Protein AF-A0A0A8WWZ0-F1 (afdb_monomer_lite)

pLDDT: mean 82.85, std 9.46, range [53.06, 95.94]

Structure (mmCIF, N/CA/C/O backbone):
data_AF-A0A0A8WWZ0-F1
#
_entry.id   AF-A0A0A8WWZ0-F1
#
loop_
_atom_site.group_PDB
_atom_site.id
_atom_site.type_symbol
_atom_site.label_atom_id
_atom_site.label_alt_id
_atom_site.label_comp_id
_atom_site.label_asym_id
_atom_site.label_entity_id
_atom_site.label_seq_id
_atom_site.pdbx_PDB_ins_code
_atom_site.Cartn_x
_atom_site.Cartn_y
_atom_site.Cartn_z
_atom_site.occupancy
_atom_site.B_iso_or_equiv
_atom_site.auth_seq_id
_atom_site.auth_comp_id
_atom_site.auth_asym_id
_atom_site.auth_atom_id
_atom_site.pdbx_PDB_model_num
ATOM 1 N N . MET A 1 1 ? -62.246 -21.306 51.506 1.00 54.97 1 MET A N 1
ATOM 2 C CA . MET A 1 1 ? -60.824 -21.699 51.336 1.00 54.97 1 MET A CA 1
ATOM 3 C C . MET A 1 1 ? -60.304 -21.578 49.897 1.00 54.97 1 MET A C 1
ATOM 5 O O . MET A 1 1 ? -59.232 -21.012 49.733 1.00 54.97 1 MET A O 1
ATOM 9 N N . LYS A 1 2 ? -61.048 -21.993 48.855 1.00 58.53 2 LYS A N 1
ATOM 10 C CA . LYS A 1 2 ? -60.591 -21.960 47.443 1.00 58.53 2 LYS A CA 1
ATOM 11 C C . LYS A 1 2 ? -60.149 -20.578 46.906 1.00 58.53 2 LYS A C 1
ATOM 13 O O . LYS A 1 2 ? -59.128 -20.503 46.241 1.00 58.53 2 LYS A O 1
ATOM 18 N N . LYS A 1 3 ? -60.835 -19.475 47.253 1.00 62.22 3 LYS A N 1
ATOM 19 C CA . LYS A 1 3 ? -60.447 -18.104 46.828 1.00 62.22 3 LYS A CA 1
ATOM 20 C C . LYS A 1 3 ? -59.105 -17.617 47.396 1.00 62.22 3 LYS A C 1
ATOM 22 O O . LYS A 1 3 ? -58.406 -16.878 46.718 1.00 62.22 3 LYS A O 1
ATOM 27 N N . LYS A 1 4 ? -58.749 -18.019 48.624 1.00 61.19 4 LYS A N 1
ATOM 28 C CA . LYS A 1 4 ? -57.472 -17.630 49.250 1.00 61.19 4 LYS A CA 1
ATOM 29 C C . LYS A 1 4 ? -56.304 -18.382 48.605 1.00 61.19 4 LYS A C 1
ATOM 31 O O . LYS A 1 4 ? -55.333 -17.751 48.226 1.00 61.19 4 LYS A O 1
ATOM 36 N N . MET A 1 5 ? -56.454 -19.692 48.386 1.00 66.19 5 MET A N 1
ATOM 37 C CA . MET A 1 5 ? -55.495 -20.513 47.624 1.00 66.19 5 MET A CA 1
ATOM 38 C C . MET A 1 5 ? -55.273 -19.984 46.199 1.00 66.19 5 MET A C 1
ATOM 40 O O . MET A 1 5 ? -54.134 -19.900 45.755 1.00 66.19 5 MET A O 1
ATOM 44 N N . LEU A 1 6 ? -56.345 -19.571 45.508 1.00 72.94 6 LEU A N 1
ATOM 45 C CA . LEU A 1 6 ? -56.243 -18.979 44.172 1.00 72.94 6 LEU A CA 1
ATOM 46 C C . LEU A 1 6 ? -55.460 -17.654 44.198 1.00 72.94 6 LEU A C 1
ATOM 48 O O . LEU A 1 6 ? -54.563 -17.477 43.388 1.00 72.94 6 LEU A O 1
ATOM 52 N N . MET A 1 7 ? -55.741 -16.769 45.166 1.00 72.12 7 MET A N 1
ATOM 53 C CA . MET A 1 7 ? -54.997 -15.512 45.339 1.00 72.12 7 MET A CA 1
ATOM 54 C C . MET A 1 7 ? -53.504 -15.741 45.601 1.00 72.12 7 MET A C 1
ATOM 56 O O . MET A 1 7 ? -52.682 -15.082 44.974 1.00 72.12 7 MET A O 1
ATOM 60 N N . TYR A 1 8 ? -53.144 -16.693 46.469 1.00 76.06 8 TYR A N 1
ATOM 61 C CA . TYR A 1 8 ? -51.735 -17.016 46.722 1.00 76.06 8 TYR A CA 1
ATOM 62 C C . TYR A 1 8 ? -51.037 -17.587 45.478 1.00 76.06 8 TYR A C 1
ATOM 64 O O . TYR A 1 8 ? -49.892 -17.227 45.214 1.00 76.06 8 TYR A O 1
ATOM 72 N N . GLY A 1 9 ? -51.730 -18.406 44.679 1.00 77.19 9 GLY A N 1
ATOM 73 C CA . GLY A 1 9 ? -51.214 -18.908 43.403 1.00 77.19 9 GLY A CA 1
ATOM 74 C C . GLY A 1 9 ? -50.965 -17.792 42.383 1.00 77.19 9 GLY A C 1
ATOM 75 O O . GLY A 1 9 ? -49.888 -17.730 41.796 1.00 77.19 9 GLY A O 1
ATOM 76 N N . THR A 1 10 ? -51.914 -16.864 42.212 1.00 81.81 10 THR A N 1
ATOM 77 C CA . THR A 1 10 ? -51.751 -15.728 41.288 1.00 81.81 10 THR A CA 1
ATOM 78 C C . THR A 1 10 ? -50.627 -14.791 41.732 1.00 81.81 10 THR A C 1
ATOM 80 O O . THR A 1 10 ? -49.822 -14.368 40.905 1.00 81.81 10 THR A O 1
ATOM 83 N N . SER A 1 11 ? -50.520 -14.500 43.034 1.00 82.00 11 SER A N 1
ATOM 84 C CA . SER A 1 11 ? -49.418 -13.698 43.577 1.00 82.00 11 SER A CA 1
ATOM 85 C C . SER A 1 11 ? -48.056 -14.354 43.350 1.00 82.00 11 SER A C 1
ATOM 87 O O . SER A 1 11 ? -47.100 -13.653 43.029 1.00 82.00 11 SER A O 1
ATOM 89 N N . PHE A 1 12 ? -47.964 -15.683 43.459 1.00 85.88 12 PHE A N 1
ATOM 90 C CA . PHE A 1 12 ? -46.721 -16.410 43.206 1.00 85.88 12 PHE A CA 1
ATOM 91 C C . PHE A 1 12 ? -46.291 -16.324 41.734 1.00 85.88 12 PHE A C 1
ATOM 93 O O . PHE A 1 12 ? -45.126 -16.063 41.455 1.00 85.88 12 PHE A O 1
ATOM 100 N N . VAL A 1 13 ? -47.229 -16.459 40.788 1.00 88.38 13 VAL A N 1
ATOM 101 C CA . VAL A 1 13 ? -46.945 -16.321 39.345 1.00 88.38 13 VAL A CA 1
ATOM 102 C C . VAL A 1 13 ? -46.475 -14.906 38.996 1.00 88.38 13 VAL A C 1
ATOM 104 O O . VAL A 1 13 ? -45.508 -14.750 38.256 1.00 88.38 13 VAL A O 1
ATOM 107 N N . ILE A 1 14 ? -47.116 -13.873 39.554 1.00 89.75 14 ILE A N 1
ATOM 108 C CA . ILE A 1 14 ? -46.707 -12.477 39.334 1.00 89.75 14 ILE A CA 1
ATOM 109 C C . ILE A 1 14 ? -45.301 -12.233 39.893 1.00 89.75 14 ILE A C 1
ATOM 111 O O . ILE A 1 14 ? -44.468 -11.648 39.206 1.00 89.75 14 ILE A O 1
ATOM 115 N N . LEU A 1 15 ? -45.013 -12.717 41.106 1.00 90.94 15 LEU A N 1
ATOM 116 C CA . LEU A 1 15 ? -43.682 -12.602 41.704 1.00 90.94 15 LEU A CA 1
ATOM 117 C C . LEU A 1 15 ? -42.619 -13.296 40.838 1.00 90.94 15 LEU A C 1
ATOM 119 O O . LEU A 1 15 ? -41.547 -12.738 40.617 1.00 90.94 15 LEU A O 1
ATOM 123 N N . PHE A 1 16 ? -42.930 -14.479 40.305 1.00 90.06 16 PHE A N 1
ATOM 124 C CA . PHE A 1 16 ? -42.020 -15.228 39.442 1.00 90.06 16 PHE A CA 1
ATOM 125 C C . PHE A 1 16 ? -41.747 -14.503 38.116 1.00 90.06 16 PHE A C 1
ATOM 127 O O . PHE A 1 16 ? -40.600 -14.435 37.683 1.00 90.06 16 PHE A O 1
ATOM 134 N N . LEU A 1 17 ? -42.770 -13.897 37.501 1.00 90.38 17 LEU A N 1
ATOM 135 C CA . LEU A 1 17 ? -42.607 -13.066 36.302 1.00 90.38 17 LEU A CA 1
ATOM 136 C C . LEU A 1 17 ? -41.737 -11.831 36.567 1.00 90.38 17 LEU A C 1
ATOM 138 O O . LEU A 1 17 ? -40.909 -11.485 35.729 1.00 90.38 17 LEU A O 1
ATOM 142 N N . ILE A 1 18 ? -41.892 -11.190 37.732 1.00 89.06 18 ILE A N 1
ATOM 143 C CA . ILE A 1 18 ? -41.059 -10.047 38.132 1.00 89.06 18 ILE A CA 1
ATOM 144 C C . ILE A 1 18 ? -39.601 -10.482 38.304 1.00 89.06 18 ILE A C 1
ATOM 146 O O . ILE A 1 18 ? -38.711 -9.824 37.776 1.00 89.06 18 ILE A O 1
ATOM 150 N N . LEU A 1 19 ? -39.349 -11.597 38.996 1.00 90.12 19 LEU A N 1
ATOM 151 C CA . LEU A 1 19 ? -37.995 -12.130 39.167 1.00 90.12 19 LEU A CA 1
ATOM 152 C C . LEU A 1 19 ? -37.361 -12.492 37.821 1.00 90.12 19 LEU A C 1
ATOM 154 O O . LEU A 1 19 ? -36.223 -12.114 37.571 1.00 90.12 19 LEU A O 1
ATOM 158 N N . PHE A 1 20 ? -38.112 -13.138 36.926 1.00 87.56 20 PHE A N 1
ATOM 159 C CA . PHE A 1 20 ? -37.636 -13.471 35.583 1.00 87.56 20 PHE A CA 1
ATOM 160 C C . PHE A 1 20 ? -37.330 -12.220 34.742 1.00 87.56 20 PHE A C 1
ATOM 162 O O . PHE A 1 20 ? -36.336 -12.181 34.020 1.00 87.56 20 PHE A O 1
ATOM 169 N N . ALA A 1 21 ? -38.154 -11.173 34.850 1.00 85.56 21 ALA A N 1
ATOM 170 C CA . ALA A 1 21 ? -37.912 -9.899 34.178 1.00 85.56 21 ALA A CA 1
ATOM 171 C C . ALA A 1 21 ? -36.670 -9.180 34.730 1.00 85.56 21 ALA A C 1
ATOM 173 O O . ALA A 1 21 ? -35.894 -8.631 33.950 1.00 85.56 21 ALA A O 1
ATOM 174 N N . LEU A 1 22 ? -36.457 -9.207 36.050 1.00 86.69 22 LEU A N 1
ATOM 175 C CA . LEU A 1 22 ? -35.260 -8.654 36.689 1.00 86.69 22 LEU A CA 1
ATOM 176 C C . LEU A 1 22 ? -33.997 -9.417 36.284 1.00 86.69 22 LEU A C 1
ATOM 178 O O . LEU A 1 22 ? -32.980 -8.786 36.013 1.00 86.69 22 LEU A O 1
ATOM 182 N N . ASP A 1 23 ? -34.071 -10.744 36.194 1.00 82.31 23 ASP A N 1
ATOM 183 C CA . ASP A 1 23 ? -32.947 -11.589 35.787 1.00 82.31 23 ASP A CA 1
ATOM 184 C C . ASP A 1 23 ? -32.570 -11.338 34.320 1.00 82.31 23 ASP A C 1
ATOM 186 O O . ASP A 1 23 ? -31.413 -11.072 34.001 1.00 82.31 23 ASP A O 1
ATOM 190 N N . LYS A 1 24 ? -33.564 -11.256 33.423 1.00 82.81 24 LYS A N 1
ATOM 191 C CA . LYS A 1 24 ? -33.335 -10.841 32.030 1.00 82.81 24 LYS A CA 1
ATOM 192 C C . LYS A 1 24 ? -32.783 -9.424 31.910 1.00 82.81 24 LYS A C 1
ATOM 194 O O . LYS A 1 24 ? -31.915 -9.184 31.078 1.00 82.81 24 LYS A O 1
ATOM 199 N N . TYR A 1 25 ? -33.278 -8.485 32.713 1.00 80.50 25 TYR A N 1
ATOM 200 C CA . TYR A 1 25 ? -32.772 -7.113 32.717 1.00 80.50 25 TYR A CA 1
ATOM 201 C C . TYR A 1 25 ? -31.323 -7.042 33.209 1.00 80.50 25 TYR A C 1
ATOM 203 O O . TYR A 1 25 ? -30.531 -6.257 32.689 1.00 80.50 25 TYR A O 1
ATOM 211 N N . LYS A 1 26 ? -30.965 -7.883 34.183 1.00 77.81 26 LYS A N 1
ATOM 212 C CA . LYS A 1 26 ? -29.597 -8.014 34.674 1.00 77.81 26 LYS A CA 1
ATOM 213 C C . LYS A 1 26 ? -28.673 -8.568 33.588 1.00 77.81 26 LYS A C 1
ATOM 215 O O . LYS A 1 26 ? -27.685 -7.916 33.281 1.00 77.81 26 LYS A O 1
ATOM 220 N N . ILE A 1 27 ? -29.045 -9.681 32.949 1.00 76.88 27 ILE A N 1
ATOM 221 C CA . ILE A 1 27 ? -28.284 -10.265 31.829 1.00 76.88 27 ILE A CA 1
ATOM 222 C C . ILE A 1 27 ? -28.114 -9.238 30.704 1.00 76.88 27 ILE A C 1
ATOM 224 O O . ILE A 1 27 ? -27.011 -9.039 30.210 1.00 76.88 27 ILE A O 1
ATOM 228 N N . TYR A 1 28 ? -29.181 -8.510 30.357 1.00 76.44 28 TYR A N 1
ATOM 229 C CA . TYR A 1 28 ? -29.119 -7.461 29.341 1.00 76.44 28 TYR A CA 1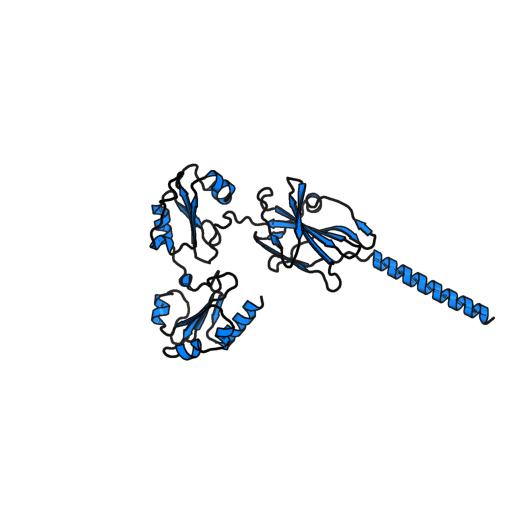
ATOM 230 C C . TYR A 1 28 ? -28.077 -6.384 29.671 1.00 76.44 28 TYR A C 1
ATOM 232 O O . TYR A 1 28 ? -27.392 -5.921 28.767 1.00 76.44 28 TYR A O 1
ATOM 240 N N . LYS A 1 29 ? -27.938 -5.983 30.939 1.00 72.38 29 LYS A N 1
ATOM 241 C CA . LYS A 1 29 ? -26.941 -4.988 31.365 1.00 72.38 29 LYS A CA 1
ATOM 242 C C . LYS A 1 29 ? -25.514 -5.521 31.464 1.00 72.38 29 LYS A C 1
ATOM 244 O O . LYS A 1 29 ? -24.585 -4.720 31.409 1.00 72.38 29 LYS A O 1
ATOM 249 N N . GLU A 1 30 ? -25.361 -6.823 31.671 1.00 74.94 30 GLU A N 1
ATOM 250 C CA . GLU A 1 30 ? -24.062 -7.493 31.792 1.00 74.94 30 GLU A CA 1
ATOM 251 C C . GLU A 1 30 ? -23.502 -7.942 30.433 1.00 74.94 30 GLU A C 1
ATOM 253 O O . GLU A 1 30 ? -22.310 -8.212 30.340 1.00 74.94 30 GLU A O 1
ATOM 258 N N . GLU A 1 31 ? -24.323 -7.994 29.377 1.00 80.44 31 GLU A N 1
ATOM 259 C CA . GLU A 1 31 ? -23.849 -8.251 28.012 1.00 80.44 31 GLU A CA 1
ATOM 260 C C . GLU A 1 31 ? -22.875 -7.160 27.550 1.00 80.44 31 GLU A C 1
ATOM 262 O O . GLU A 1 31 ? -23.227 -5.980 27.457 1.00 80.44 31 GLU A O 1
ATOM 267 N N . GLU A 1 32 ? -21.655 -7.584 27.226 1.00 81.62 32 GLU A N 1
ATOM 268 C CA . GLU A 1 32 ? -20.607 -6.727 26.684 1.00 81.62 32 GLU A CA 1
ATOM 269 C C . GLU A 1 32 ? -20.956 -6.228 25.271 1.00 81.62 32 GLU A C 1
ATOM 271 O O . GLU A 1 32 ? -21.785 -6.831 24.576 1.00 81.62 32 GLU A O 1
ATOM 276 N N . PRO A 1 33 ? -20.351 -5.113 24.827 1.00 86.62 33 PRO A N 1
ATOM 277 C CA . PRO A 1 33 ? -20.558 -4.648 23.470 1.00 86.62 33 PRO A CA 1
ATOM 278 C C . PRO A 1 33 ? -20.000 -5.640 22.432 1.00 86.62 33 PRO A C 1
ATOM 280 O O . PRO A 1 33 ? -18.984 -6.285 22.700 1.00 86.62 33 PRO A O 1
ATOM 283 N N . PRO A 1 34 ? -20.621 -5.759 21.240 1.00 89.06 34 PRO A N 1
ATOM 284 C CA . PRO A 1 34 ? -20.140 -6.641 20.178 1.00 89.06 34 PRO A CA 1
ATOM 285 C C . PRO A 1 34 ? -18.692 -6.317 19.816 1.00 89.06 34 PRO A C 1
ATOM 287 O O . PRO A 1 34 ? -18.364 -5.150 19.655 1.00 89.06 34 PRO A O 1
ATOM 290 N N . ILE A 1 35 ? -17.823 -7.308 19.654 1.00 90.38 35 ILE A N 1
ATOM 291 C CA . ILE A 1 35 ? -16.444 -7.071 19.207 1.00 90.38 35 ILE A CA 1
ATOM 292 C C . ILE A 1 35 ? -16.411 -7.252 17.684 1.00 90.38 35 ILE A C 1
ATOM 294 O O . ILE A 1 35 ? -16.888 -8.286 17.212 1.00 90.38 35 ILE A O 1
ATOM 298 N N . PRO A 1 36 ? -15.920 -6.269 16.909 1.00 93.94 36 PRO A N 1
ATOM 299 C CA . PRO A 1 36 ? -15.773 -6.421 15.471 1.00 93.94 36 PRO A CA 1
ATOM 300 C C . PRO A 1 36 ? -14.559 -7.287 15.124 1.00 93.94 36 PRO A C 1
ATOM 302 O O . PRO A 1 36 ? -13.515 -7.201 15.773 1.00 93.94 36 PRO A O 1
ATOM 305 N N . ASP A 1 37 ? -14.678 -8.039 14.038 1.00 93.88 37 ASP A N 1
ATOM 306 C CA . ASP A 1 37 ? -13.542 -8.599 13.322 1.00 93.88 37 ASP A CA 1
ATOM 307 C C . ASP A 1 37 ? -12.947 -7.499 12.443 1.00 93.88 37 ASP A C 1
ATOM 309 O O . ASP A 1 37 ? -13.613 -6.951 11.559 1.00 93.88 37 ASP A O 1
ATOM 313 N N . ILE A 1 38 ? -11.689 -7.148 12.701 1.00 95.19 38 ILE A N 1
ATOM 314 C CA . ILE A 1 38 ? -10.980 -6.116 11.948 1.00 95.19 38 ILE A CA 1
ATOM 315 C C . ILE A 1 38 ? -9.815 -6.760 11.220 1.00 95.19 38 ILE A C 1
ATOM 317 O O . ILE A 1 38 ? -9.043 -7.516 11.810 1.00 95.19 38 ILE A O 1
ATOM 321 N N . SER A 1 39 ? -9.683 -6.461 9.932 1.00 93.88 39 SER A N 1
ATOM 322 C CA . SER A 1 39 ? -8.623 -7.021 9.101 1.00 93.88 39 SER A CA 1
ATOM 323 C C . SER A 1 39 ? -8.041 -6.001 8.136 1.00 93.88 39 SER A C 1
ATOM 325 O O . SER A 1 39 ? -8.715 -5.054 7.742 1.00 93.88 39 SER A O 1
ATOM 327 N N . VAL A 1 40 ? -6.786 -6.207 7.751 1.00 92.25 40 VAL A 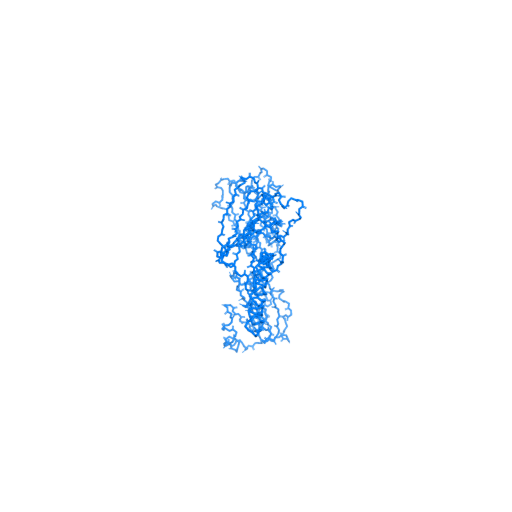N 1
ATOM 328 C CA . VAL A 1 40 ? -6.104 -5.467 6.686 1.00 92.25 40 VAL A CA 1
ATOM 329 C C . VAL A 1 40 ? -5.630 -6.491 5.664 1.00 92.25 40 VAL A C 1
ATOM 331 O O . VAL A 1 40 ? -4.884 -7.402 6.021 1.00 92.25 40 VAL A O 1
ATOM 334 N N . GLU A 1 41 ? -6.100 -6.396 4.417 1.00 86.62 41 GLU A N 1
ATOM 335 C CA . GLU A 1 41 ? -5.821 -7.396 3.363 1.00 86.62 41 GLU A CA 1
ATOM 336 C C . GLU A 1 41 ? -6.127 -8.850 3.803 1.00 86.62 41 GLU A C 1
ATOM 338 O O . GLU A 1 41 ? -5.403 -9.796 3.487 1.00 86.62 41 GLU A O 1
ATOM 343 N N . GLY A 1 42 ? -7.184 -9.036 4.604 1.00 84.75 42 GLY A N 1
ATOM 344 C CA . GLY A 1 42 ? -7.591 -10.338 5.149 1.00 84.75 42 GLY A CA 1
ATOM 345 C C . GLY A 1 42 ? -6.772 -10.842 6.347 1.00 84.75 42 GLY A C 1
ATOM 346 O O . GLY A 1 42 ? -7.072 -11.913 6.876 1.00 84.75 42 GLY A O 1
ATOM 347 N N . VAL A 1 43 ? -5.770 -10.090 6.815 1.00 89.62 43 VAL A N 1
ATOM 348 C CA . VAL A 1 43 ? -5.018 -10.396 8.043 1.00 89.62 43 VAL A CA 1
ATOM 349 C C . VAL A 1 43 ? -5.695 -9.729 9.236 1.00 89.62 43 VAL A C 1
ATOM 351 O O . VAL A 1 43 ? -5.887 -8.517 9.235 1.00 89.62 43 VAL A O 1
ATOM 354 N N . SER A 1 44 ? -6.055 -10.513 10.254 1.00 92.62 44 SER A N 1
ATOM 355 C CA . SER A 1 44 ? -6.705 -10.010 11.473 1.00 92.62 44 SER A CA 1
ATOM 356 C C . SER A 1 44 ? -5.801 -9.039 12.237 1.00 92.62 44 SER A C 1
ATOM 358 O O . SER A 1 44 ? -4.629 -9.336 12.462 1.00 92.62 44 SER A O 1
ATOM 360 N N . ILE A 1 45 ? -6.373 -7.922 12.684 1.00 93.62 45 ILE A N 1
ATOM 361 C CA . ILE A 1 45 ? -5.714 -6.884 13.483 1.00 93.62 45 ILE A CA 1
ATOM 362 C C . ILE A 1 45 ? -6.283 -6.890 14.899 1.00 93.62 45 ILE A C 1
ATOM 364 O O . ILE A 1 45 ? -7.482 -7.095 15.101 1.00 93.62 45 ILE A O 1
ATOM 368 N N . ASN A 1 46 ? -5.429 -6.651 15.889 1.00 88.38 46 ASN A N 1
ATOM 369 C CA . ASN A 1 46 ? -5.843 -6.588 17.280 1.00 88.38 46 ASN A CA 1
ATOM 370 C C . ASN A 1 46 ? -6.508 -5.241 17.577 1.00 88.38 46 ASN A C 1
ATOM 372 O O . ASN A 1 46 ? -5.873 -4.186 17.542 1.00 88.38 46 ASN A O 1
ATOM 376 N N . ALA A 1 47 ? -7.794 -5.287 17.918 1.00 91.44 47 ALA A N 1
ATOM 377 C CA . ALA A 1 47 ? -8.512 -4.143 18.457 1.00 91.44 47 ALA A CA 1
ATOM 378 C C . ALA A 1 47 ? -8.633 -4.223 19.973 1.00 91.44 47 ALA A C 1
ATOM 380 O O . ALA A 1 47 ? -8.921 -5.271 20.554 1.00 91.44 47 ALA A O 1
ATOM 381 N N . HIS A 1 48 ? -8.473 -3.070 20.611 1.00 90.06 48 HIS A N 1
ATOM 382 C CA . HIS A 1 48 ? -8.621 -2.923 22.047 1.00 90.06 48 HIS A CA 1
ATOM 383 C C . HIS A 1 48 ? -9.879 -2.109 22.360 1.00 90.06 48 HIS A C 1
ATOM 385 O O . HIS A 1 48 ? -10.061 -1.031 21.794 1.00 90.06 48 HIS A O 1
ATOM 391 N N . PRO A 1 49 ? -10.760 -2.586 23.254 1.00 88.44 49 PRO A N 1
ATOM 392 C CA . PRO A 1 49 ? -11.975 -1.862 23.599 1.00 88.44 49 PRO A CA 1
ATOM 393 C C . PRO A 1 49 ? -11.633 -0.559 24.332 1.00 88.44 49 PRO A C 1
ATOM 395 O O . PRO A 1 49 ? -11.033 -0.575 25.413 1.00 88.44 49 PRO A O 1
ATOM 398 N N . GLY A 1 50 ? -12.039 0.557 23.735 1.00 89.31 50 GLY A N 1
ATOM 399 C CA . GLY A 1 50 ? -11.919 1.902 24.278 1.00 89.31 50 GLY A CA 1
ATOM 400 C C . GLY A 1 50 ? -13.151 2.313 25.100 1.00 89.31 50 GLY A C 1
ATOM 401 O O . GLY A 1 50 ? -13.806 1.466 25.725 1.00 89.31 50 GLY A O 1
ATOM 402 N N . PRO A 1 51 ? -13.463 3.620 25.146 1.00 90.00 51 PRO A N 1
ATOM 403 C CA . PRO A 1 51 ? -14.653 4.146 25.795 1.00 90.00 51 PRO A CA 1
ATOM 404 C C . PRO A 1 51 ? -15.945 3.585 25.202 1.00 90.00 51 PRO A C 1
ATOM 406 O O . PRO A 1 51 ? -16.052 3.360 23.998 1.00 90.00 51 PRO A O 1
ATOM 409 N N . TYR A 1 52 ? -16.952 3.396 26.053 1.00 91.38 52 TYR A N 1
ATOM 410 C CA . TYR A 1 52 ? -18.280 2.996 25.603 1.00 91.38 52 TYR A CA 1
ATOM 411 C C . TYR A 1 52 ? -19.397 3.513 26.510 1.00 91.38 52 TYR A C 1
ATOM 413 O O . TYR A 1 52 ? -19.227 3.693 27.720 1.00 91.38 52 TYR A O 1
ATOM 421 N N . ASP A 1 53 ? -20.565 3.697 25.903 1.00 91.00 53 ASP A N 1
ATOM 422 C CA . ASP A 1 53 ? -21.867 3.805 26.551 1.00 91.00 53 ASP A CA 1
ATOM 423 C C . ASP A 1 53 ? -22.717 2.656 26.012 1.00 91.00 53 ASP A C 1
ATOM 425 O O . ASP A 1 53 ? -23.137 2.673 24.858 1.00 91.00 53 ASP A O 1
ATOM 429 N N . TRP A 1 54 ? -22.888 1.610 26.815 1.00 90.19 54 TRP A N 1
ATOM 430 C CA . TRP A 1 54 ? -23.539 0.379 26.388 1.00 90.19 54 TRP A CA 1
ATOM 431 C C . TRP A 1 54 ? -24.570 -0.051 27.416 1.00 90.19 54 TRP A C 1
ATOM 433 O O . TRP A 1 54 ? -24.244 -0.403 28.550 1.00 90.19 54 TRP A O 1
ATOM 443 N N . ARG A 1 55 ? -25.847 -0.004 27.034 1.00 86.94 55 ARG A N 1
ATOM 444 C CA . ARG A 1 55 ? -26.992 -0.462 27.834 1.00 86.94 55 ARG A CA 1
ATOM 445 C C . ARG A 1 55 ? -27.060 0.180 29.225 1.00 86.94 55 ARG A C 1
ATOM 447 O O . ARG A 1 55 ? -27.560 -0.404 30.192 1.00 86.94 55 ARG A O 1
ATOM 454 N N . GLY A 1 56 ? -26.598 1.428 29.313 1.00 80.94 56 GLY A N 1
ATOM 455 C CA . GLY A 1 56 ? -26.535 2.224 30.539 1.00 80.94 56 GLY A CA 1
ATOM 456 C C . GLY A 1 56 ? -25.289 1.983 31.397 1.00 80.94 56 GLY A C 1
ATOM 457 O O . GLY A 1 56 ? -25.171 2.608 32.454 1.00 80.94 56 GLY A O 1
ATOM 458 N N . SER A 1 57 ? -24.377 1.112 30.964 1.00 83.06 57 SER A N 1
ATOM 459 C CA . SER A 1 57 ? -23.024 0.985 31.502 1.00 83.06 57 SER A CA 1
ATOM 460 C C . SER A 1 57 ? -22.105 1.937 30.745 1.00 83.06 57 SER A C 1
ATOM 462 O O . SER A 1 57 ? -21.987 1.856 29.526 1.00 83.06 57 SER A O 1
ATOM 464 N N . LYS A 1 58 ? -21.446 2.843 31.470 1.00 86.00 58 LYS A N 1
ATOM 465 C CA . LYS A 1 58 ? -20.490 3.785 30.884 1.00 86.00 58 LYS A CA 1
ATOM 466 C C . LYS A 1 58 ? -19.089 3.443 31.338 1.00 86.00 58 LYS A C 1
ATOM 468 O O . LYS A 1 58 ? -18.812 3.437 32.538 1.00 86.00 58 LYS A O 1
ATOM 473 N N . LYS A 1 59 ? -18.203 3.242 30.374 1.00 83.38 59 LYS A N 1
ATOM 474 C CA . LYS A 1 59 ? -16.765 3.231 30.591 1.00 83.38 59 LYS A CA 1
ATOM 475 C C . LYS A 1 59 ? -16.202 4.470 29.916 1.00 83.38 59 LYS A C 1
ATOM 477 O O . LYS A 1 59 ? -16.066 4.532 28.701 1.00 83.38 59 LYS A O 1
ATOM 482 N N . SER A 1 60 ? -15.913 5.476 30.726 1.00 75.62 60 SER A N 1
ATOM 483 C CA . SER A 1 60 ? -15.041 6.577 30.329 1.00 75.62 60 SER A CA 1
ATOM 484 C C . SER A 1 60 ? -13.643 6.188 30.751 1.00 75.62 60 SER A C 1
ATOM 486 O O . SER A 1 60 ? -13.504 5.859 31.927 1.00 75.62 60 SER A O 1
ATOM 488 N N . THR A 1 61 ? -12.654 6.202 29.853 1.00 70.50 61 THR A N 1
ATOM 489 C CA . THR A 1 61 ? -11.346 6.855 30.078 1.00 70.50 61 THR A CA 1
ATOM 490 C C . THR A 1 61 ? -10.317 6.567 28.980 1.00 70.50 61 THR A C 1
ATOM 492 O O . THR A 1 61 ? -10.431 5.594 28.242 1.00 70.50 61 THR A O 1
ATOM 495 N N . GLU A 1 62 ? -9.308 7.445 29.005 1.00 68.38 62 GLU A N 1
ATOM 496 C CA . GLU A 1 62 ? -7.953 7.391 28.444 1.00 68.38 62 GLU A CA 1
ATOM 497 C C . GLU A 1 62 ? -7.767 7.596 26.938 1.00 68.38 62 GLU A C 1
ATOM 499 O O . GLU A 1 62 ? -8.514 7.123 26.078 1.00 68.38 62 GLU A O 1
ATOM 504 N N . ASN A 1 63 ? -6.723 8.382 26.660 1.00 81.12 63 ASN A N 1
ATOM 505 C CA . ASN A 1 63 ? -6.208 8.661 25.332 1.00 81.12 63 ASN A CA 1
ATOM 506 C C . ASN A 1 63 ? -5.766 7.331 24.690 1.00 81.12 63 ASN A C 1
ATOM 508 O O . ASN A 1 63 ? -5.111 6.535 25.372 1.00 81.12 63 ASN A O 1
ATOM 512 N N . PRO A 1 64 ? -6.069 7.079 23.403 1.00 85.12 64 PRO A N 1
ATOM 513 C CA . PRO A 1 64 ? -5.653 5.853 22.717 1.00 85.12 64 PRO A CA 1
ATOM 514 C C . PRO A 1 64 ? -4.149 5.566 22.848 1.00 85.12 64 PRO A C 1
ATOM 516 O O . PRO A 1 64 ? -3.761 4.411 22.992 1.00 85.12 64 PRO A O 1
ATOM 519 N N . VAL A 1 65 ? -3.298 6.595 22.886 1.00 86.62 65 VAL A N 1
ATOM 520 C CA . VAL A 1 65 ? -1.842 6.450 23.061 1.00 86.62 65 VAL A CA 1
ATOM 521 C C . VAL A 1 65 ? -1.484 5.862 24.429 1.00 86.62 65 VAL A C 1
ATOM 523 O O . VAL A 1 65 ? -0.585 5.029 24.520 1.00 86.62 65 VAL A O 1
ATOM 526 N N . GLU A 1 66 ? -2.176 6.280 25.489 1.00 87.50 66 GLU A N 1
ATOM 527 C CA . GLU A 1 66 ? -1.938 5.803 26.857 1.00 87.50 66 GLU A CA 1
ATOM 528 C C . GLU A 1 66 ? -2.436 4.364 27.019 1.00 87.50 66 GLU A C 1
ATOM 530 O O . GLU A 1 66 ? -1.693 3.509 27.500 1.00 87.50 66 GLU A O 1
ATOM 535 N N . MET A 1 67 ? -3.641 4.067 26.518 1.00 86.62 67 MET A N 1
ATOM 536 C CA . MET A 1 67 ? -4.211 2.715 26.555 1.00 86.62 67 MET A CA 1
ATOM 537 C C . MET A 1 67 ? -3.387 1.692 25.769 1.00 86.62 67 MET A C 1
ATOM 539 O O . MET A 1 67 ? -3.334 0.519 26.137 1.00 86.62 67 MET A O 1
ATOM 543 N N . LEU A 1 68 ? -2.761 2.127 24.675 1.00 89.31 68 LEU A N 1
ATOM 544 C CA . LEU A 1 68 ? -1.975 1.273 23.784 1.00 89.31 68 LEU A CA 1
ATOM 545 C C . LEU A 1 68 ? -0.463 1.351 24.069 1.00 89.31 68 LEU A C 1
ATOM 547 O O . LEU A 1 68 ? 0.361 0.812 23.313 1.00 89.31 68 LEU A O 1
ATOM 551 N N . ALA A 1 69 ? -0.071 2.013 25.161 1.00 86.06 69 ALA A N 1
ATOM 552 C CA . ALA A 1 69 ? 1.317 2.107 25.583 1.00 86.06 69 ALA A CA 1
ATOM 553 C C . ALA A 1 69 ? 1.865 0.715 25.943 1.00 86.06 69 ALA A C 1
ATOM 555 O O . ALA A 1 69 ? 1.262 -0.050 26.689 1.00 86.06 69 ALA A O 1
ATOM 556 N N . GLY A 1 70 ? 3.032 0.369 25.395 1.00 82.62 70 GLY A N 1
ATOM 557 C CA . GLY A 1 70 ? 3.675 -0.930 25.631 1.00 82.62 70 GLY A CA 1
ATOM 558 C C . GLY A 1 70 ? 3.089 -2.114 24.850 1.00 82.62 70 GLY A C 1
ATOM 559 O O . GLY A 1 70 ? 3.724 -3.166 24.817 1.00 82.62 70 GLY A O 1
ATOM 560 N N . LEU A 1 71 ? 1.949 -1.953 24.170 1.00 88.06 71 LEU A N 1
ATOM 561 C CA . LEU A 1 71 ? 1.423 -2.976 23.263 1.00 88.06 71 LEU A CA 1
ATOM 562 C C . LEU A 1 71 ? 2.160 -2.936 21.912 1.00 88.06 71 LEU A C 1
ATOM 564 O O . LEU A 1 71 ? 2.465 -1.839 21.415 1.00 88.06 71 LEU A O 1
ATOM 568 N N . PRO A 1 72 ? 2.481 -4.098 21.310 1.00 86.25 72 PRO A N 1
ATOM 569 C CA . PRO A 1 72 ? 3.014 -4.138 19.955 1.00 86.25 72 PRO A CA 1
ATOM 570 C C . PRO A 1 72 ? 1.933 -3.678 18.971 1.00 86.25 72 PRO A C 1
ATOM 572 O O . PRO A 1 72 ? 0.772 -4.041 19.116 1.00 86.25 72 PRO A O 1
ATOM 575 N N . GLY A 1 73 ? 2.317 -2.860 17.993 1.00 87.69 73 GLY A N 1
ATOM 576 C CA . GLY A 1 73 ? 1.437 -2.524 16.875 1.00 87.69 73 GLY A CA 1
ATOM 577 C C . GLY A 1 73 ? 1.498 -3.601 15.798 1.00 87.69 73 GLY A C 1
ATOM 578 O O . GLY A 1 73 ? 2.579 -4.141 15.528 1.00 87.69 73 GLY A O 1
ATOM 579 N N . ASP A 1 74 ? 0.362 -3.889 15.174 1.00 92.19 74 ASP A N 1
ATOM 580 C CA . ASP A 1 74 ? 0.297 -4.825 14.054 1.00 92.19 74 ASP A CA 1
ATOM 581 C C . ASP A 1 74 ? 0.983 -4.217 12.826 1.00 92.19 74 ASP A C 1
ATOM 583 O O . ASP A 1 74 ? 0.852 -3.023 12.547 1.00 92.19 74 ASP A O 1
ATOM 587 N N . LYS A 1 75 ? 1.773 -5.027 12.115 1.00 90.62 75 LYS A N 1
ATOM 588 C CA . LYS A 1 75 ? 2.516 -4.570 10.937 1.00 90.62 75 LYS A CA 1
ATOM 589 C C . LYS A 1 75 ? 1.616 -4.558 9.715 1.00 90.62 75 LYS A C 1
ATOM 591 O O . LYS A 1 75 ? 1.056 -5.591 9.355 1.00 90.62 75 LYS A O 1
ATOM 596 N N . VAL A 1 76 ? 1.534 -3.410 9.062 1.00 90.25 76 VAL A N 1
ATOM 597 C CA . VAL A 1 76 ? 0.723 -3.199 7.859 1.00 90.25 76 VAL A CA 1
ATOM 598 C C . VAL A 1 76 ? 1.494 -2.335 6.869 1.00 90.25 76 VAL A C 1
ATOM 600 O O . VAL A 1 76 ? 2.492 -1.724 7.238 1.00 90.25 76 VAL A O 1
ATOM 603 N N . LYS A 1 77 ? 1.049 -2.282 5.615 1.00 85.38 77 LYS A N 1
ATOM 604 C CA . LYS A 1 77 ? 1.585 -1.343 4.625 1.00 85.38 77 LYS A CA 1
ATOM 605 C C . LYS A 1 77 ? 0.649 -0.149 4.484 1.00 85.38 77 LYS A C 1
ATOM 607 O O . LYS A 1 77 ? -0.543 -0.267 4.769 1.00 85.38 77 LYS A O 1
ATOM 612 N N . GLU A 1 78 ? 1.214 0.972 4.060 1.00 83.12 78 GLU A N 1
ATOM 613 C CA . GLU A 1 78 ? 0.457 2.137 3.599 1.00 83.12 78 GLU A CA 1
ATOM 614 C C . GLU A 1 78 ? -0.508 1.743 2.468 1.00 83.12 78 GLU A C 1
ATOM 616 O O . GLU A 1 78 ? -0.234 0.792 1.731 1.00 83.12 78 GLU A O 1
ATOM 621 N N . ASP A 1 79 ? -1.654 2.422 2.384 1.00 82.00 79 ASP A N 1
ATOM 622 C CA . ASP A 1 79 ? -2.736 2.215 1.403 1.00 82.00 79 ASP A CA 1
ATOM 623 C C . ASP A 1 79 ? -3.434 0.848 1.412 1.00 82.00 79 ASP A C 1
ATOM 625 O O . ASP A 1 79 ? -4.451 0.671 0.736 1.00 82.00 79 ASP A O 1
ATOM 629 N N . ASN A 1 80 ? -2.967 -0.114 2.211 1.00 87.25 80 ASN A N 1
ATOM 630 C CA . ASN A 1 80 ? -3.718 -1.344 2.433 1.00 87.25 80 ASN A CA 1
ATOM 631 C C . ASN A 1 80 ? -5.116 -1.024 2.987 1.00 87.25 80 ASN A C 1
ATOM 633 O O . ASN A 1 80 ? -5.296 -0.078 3.759 1.00 87.25 80 ASN A O 1
ATOM 637 N N . THR A 1 81 ? -6.109 -1.845 2.644 1.00 90.56 81 THR A N 1
ATOM 638 C CA . THR A 1 81 ? -7.499 -1.565 3.029 1.00 90.56 81 THR A CA 1
ATOM 639 C C . THR A 1 81 ? -7.861 -2.211 4.367 1.00 90.56 81 THR A C 1
ATOM 641 O O . THR A 1 81 ? -7.833 -3.435 4.513 1.00 90.56 81 THR A O 1
ATOM 644 N N . LEU A 1 82 ? -8.262 -1.389 5.341 1.00 94.25 82 LEU A N 1
ATOM 645 C CA . LEU A 1 82 ? -8.872 -1.807 6.604 1.00 94.25 82 LEU A CA 1
ATOM 646 C C . LEU A 1 82 ? -10.349 -2.157 6.398 1.00 94.25 82 LEU A C 1
ATOM 648 O O . LEU A 1 82 ? -11.149 -1.326 5.960 1.00 94.25 82 LEU A O 1
ATOM 652 N N . THR A 1 83 ? -10.725 -3.369 6.790 1.00 95.38 83 THR A N 1
ATOM 653 C CA . THR A 1 83 ? -12.099 -3.875 6.754 1.00 95.38 83 THR A CA 1
ATOM 654 C C . THR A 1 83 ? -12.600 -4.150 8.167 1.00 95.38 83 THR A C 1
ATOM 656 O O . THR A 1 83 ? -11.869 -4.708 8.985 1.00 95.38 83 THR A O 1
ATOM 659 N N . ILE A 1 84 ? -13.846 -3.764 8.450 1.00 95.25 84 ILE A N 1
ATOM 660 C CA . ILE A 1 84 ? -14.481 -3.880 9.767 1.00 95.25 84 ILE A CA 1
ATOM 661 C C . ILE A 1 84 ? -15.787 -4.659 9.604 1.00 95.25 84 ILE A C 1
ATOM 663 O O . ILE A 1 84 ? -16.692 -4.213 8.901 1.00 95.25 84 ILE A O 1
ATOM 667 N N . ALA A 1 85 ? -15.908 -5.799 10.280 1.00 93.00 85 ALA A N 1
ATOM 668 C CA . ALA A 1 85 ? -17.102 -6.634 10.252 1.00 93.00 85 ALA A CA 1
ATOM 669 C C . ALA A 1 85 ? -17.636 -6.872 11.669 1.00 93.00 85 ALA A C 1
ATOM 671 O O . ALA A 1 85 ? -16.908 -7.291 12.560 1.00 93.00 85 ALA A O 1
ATOM 672 N N . PHE A 1 86 ? -18.927 -6.622 11.885 1.00 92.94 86 PHE A N 1
ATOM 673 C CA . PHE A 1 86 ? -19.600 -6.935 13.148 1.00 92.94 86 PHE A CA 1
ATOM 674 C C . PHE A 1 86 ? -20.343 -8.274 13.054 1.00 92.94 86 PHE A C 1
ATOM 676 O O . PHE A 1 86 ? -20.856 -8.605 11.979 1.00 92.94 86 PHE A O 1
ATOM 683 N N . PRO A 1 87 ? -20.460 -9.024 14.167 1.00 90.94 87 PRO A N 1
ATOM 684 C CA . PRO A 1 87 ? -21.176 -10.295 14.187 1.00 90.94 87 PRO A CA 1
ATOM 685 C C . PRO A 1 87 ? -22.653 -10.130 13.809 1.00 90.94 87 PRO A C 1
ATOM 687 O O . PRO A 1 87 ? -23.247 -9.056 13.953 1.00 90.94 87 PRO A O 1
ATOM 690 N N . GLU A 1 88 ? -23.268 -11.218 13.342 1.00 86.19 88 GLU A N 1
ATOM 691 C CA . GLU A 1 88 ? -24.677 -11.236 12.943 1.00 86.19 88 GLU A CA 1
ATOM 692 C C . GLU A 1 88 ? -25.598 -10.769 14.087 1.00 86.19 88 GLU A C 1
ATOM 694 O O . GLU A 1 88 ? -25.501 -11.242 15.218 1.00 86.19 88 GLU A O 1
ATOM 699 N N . GLY A 1 89 ? -26.481 -9.802 13.806 1.00 80.50 89 GLY A N 1
ATOM 700 C CA . GLY A 1 89 ? -27.362 -9.189 14.806 1.00 80.50 89 GLY A CA 1
ATOM 701 C C . GLY A 1 89 ? -26.700 -8.107 15.671 1.00 80.50 89 GLY A C 1
ATOM 702 O O . GLY A 1 89 ? -27.387 -7.476 16.476 1.00 80.50 89 GLY A O 1
ATOM 703 N N . GLY A 1 90 ? -25.397 -7.866 15.497 1.00 84.19 90 GLY A N 1
ATOM 704 C CA . GLY A 1 90 ? -24.612 -6.851 16.196 1.00 84.19 90 GLY A CA 1
ATOM 705 C C . GLY A 1 90 ? -24.301 -5.603 15.368 1.00 84.19 90 GLY A C 1
ATOM 706 O O . GLY A 1 90 ? -23.492 -4.795 15.806 1.00 84.19 90 GLY A O 1
ATOM 707 N N . GLN A 1 91 ? -24.897 -5.417 14.188 1.00 90.62 91 GLN A N 1
ATOM 708 C CA . GLN A 1 91 ? -24.513 -4.334 13.277 1.00 90.62 91 GLN A CA 1
ATOM 709 C C . GLN A 1 91 ? -24.842 -2.941 13.843 1.00 90.62 91 GLN A C 1
ATOM 711 O O . GLN A 1 91 ? -25.992 -2.692 14.231 1.00 90.62 91 GLN A O 1
ATOM 716 N N . PRO A 1 92 ? -23.869 -2.013 13.871 1.00 93.12 92 PRO A N 1
ATOM 717 C CA . PRO A 1 92 ? -24.125 -0.623 14.212 1.00 93.12 92 PRO A CA 1
ATOM 718 C C . PRO A 1 92 ? -24.882 0.091 13.086 1.00 93.12 92 PRO A C 1
ATOM 720 O O . PRO A 1 92 ? -24.913 -0.338 11.935 1.00 93.12 92 PRO A O 1
ATOM 723 N N . LYS A 1 93 ? -25.498 1.221 13.428 1.00 93.00 93 LYS A N 1
ATOM 724 C CA . LYS A 1 93 ? -26.121 2.138 12.465 1.00 93.00 93 LYS A CA 1
ATOM 725 C C . LYS A 1 93 ? -25.101 2.997 11.731 1.00 93.00 93 LYS A C 1
ATOM 727 O O . LYS A 1 93 ? -25.365 3.403 10.604 1.00 93.00 93 LYS A O 1
ATOM 732 N N . LYS A 1 94 ? -24.002 3.331 12.405 1.00 93.38 94 LYS A N 1
ATOM 733 C CA . LYS A 1 94 ? -22.926 4.157 11.870 1.00 93.38 94 LYS A CA 1
ATOM 734 C C . LYS A 1 94 ? -21.590 3.618 12.360 1.00 93.38 94 LYS A C 1
ATOM 736 O O . LYS A 1 94 ? -21.462 3.273 13.535 1.00 93.38 94 LYS A O 1
ATOM 741 N N . ILE A 1 95 ? -20.625 3.568 11.452 1.00 94.44 95 ILE A N 1
ATOM 742 C CA . ILE A 1 95 ? -19.217 3.335 11.755 1.00 94.44 95 ILE A CA 1
ATOM 743 C C . ILE A 1 95 ? -18.456 4.565 11.263 1.00 94.44 95 ILE A C 1
ATOM 745 O O . ILE A 1 95 ? -18.663 5.013 10.136 1.00 94.44 95 ILE A O 1
ATOM 749 N N . THR A 1 96 ? -17.593 5.119 12.104 1.00 94.69 96 THR A N 1
ATOM 750 C CA . THR A 1 96 ? -16.604 6.122 11.696 1.00 94.69 96 THR A CA 1
ATOM 751 C C . THR A 1 96 ? -15.226 5.641 12.099 1.00 94.69 96 THR A C 1
ATOM 753 O O . THR A 1 96 ? -15.062 5.077 13.184 1.00 94.69 96 THR A O 1
ATOM 756 N N . VAL A 1 97 ? -14.240 5.889 11.250 1.00 94.75 97 VAL A N 1
ATOM 757 C CA . VAL A 1 97 ? -12.833 5.661 11.572 1.00 94.75 97 VAL A CA 1
ATOM 758 C C . VAL A 1 97 ? -12.200 7.019 11.798 1.00 94.75 97 VAL A C 1
ATOM 760 O O . VAL A 1 97 ? -12.430 7.934 11.018 1.00 94.75 97 VAL A O 1
ATOM 763 N N . SER A 1 98 ? -11.413 7.160 12.851 1.00 92.88 98 SER A N 1
ATOM 764 C CA . SER A 1 98 ? -10.715 8.400 13.153 1.00 92.88 98 SER A CA 1
ATOM 765 C C . SER A 1 98 ? -9.231 8.140 13.339 1.00 92.88 98 SER A C 1
ATOM 767 O O . SER A 1 98 ? -8.844 7.141 13.943 1.00 92.88 98 SER A O 1
ATOM 769 N N . GLU A 1 99 ? -8.398 9.049 12.852 1.00 91.88 99 GLU A N 1
ATOM 770 C CA . GLU A 1 99 ? -6.965 9.047 13.130 1.00 91.88 99 GLU A CA 1
ATOM 771 C C . GLU A 1 99 ? -6.675 9.944 14.333 1.00 91.88 99 GLU A C 1
ATOM 773 O O . GLU A 1 99 ? -7.165 11.073 14.405 1.00 91.88 99 GLU A O 1
ATOM 778 N N . TRP A 1 100 ? -5.871 9.445 15.271 1.00 90.44 100 TRP A N 1
ATOM 779 C CA . TRP A 1 100 ? -5.382 10.217 16.408 1.00 90.44 100 TRP A CA 1
ATOM 780 C C . TRP A 1 100 ? -3.913 10.609 16.209 1.00 90.44 100 TRP A C 1
ATOM 782 O O . TRP A 1 100 ? -3.016 9.765 16.303 1.00 90.44 100 TRP A O 1
ATOM 792 N N . ASP A 1 101 ? -3.648 11.901 15.992 1.00 83.38 101 ASP A N 1
ATOM 793 C CA . ASP A 1 101 ? -2.281 12.429 15.912 1.00 83.38 101 ASP A CA 1
ATOM 794 C C . ASP A 1 101 ? -1.722 12.574 17.340 1.00 83.38 101 ASP A C 1
ATOM 796 O O . ASP A 1 101 ? -2.133 13.428 18.131 1.00 83.38 101 ASP A O 1
ATOM 800 N N . SER A 1 102 ? -0.751 11.727 17.696 1.00 81.31 102 SER A N 1
ATOM 801 C CA . SER A 1 102 ? -0.130 11.742 19.025 1.00 81.31 102 SER A CA 1
ATOM 802 C C . SER A 1 102 ? 0.657 13.023 19.334 1.00 81.31 102 SER A C 1
ATOM 804 O O . SER A 1 102 ? 0.891 13.312 20.510 1.00 81.31 102 SER A O 1
ATOM 806 N N . PHE A 1 103 ? 1.069 13.786 18.315 1.00 75.69 103 PHE A N 1
ATOM 807 C CA . PHE A 1 103 ? 1.803 15.044 18.461 1.00 75.69 103 PHE A CA 1
ATOM 808 C C . PHE A 1 103 ? 0.864 16.234 18.636 1.00 75.69 103 PHE A C 1
ATOM 810 O O . PHE A 1 103 ? 1.033 16.991 19.595 1.00 75.69 103 PHE A O 1
ATOM 817 N N . SER A 1 104 ? -0.108 16.414 17.734 1.00 78.44 104 SER A N 1
ATOM 818 C CA . SER A 1 104 ? -1.063 17.532 17.829 1.00 78.44 104 SER A CA 1
ATOM 819 C C . SER A 1 104 ? -2.157 17.286 18.869 1.00 78.44 104 SER A C 1
ATOM 821 O O . SER A 1 104 ? -2.738 18.246 19.373 1.00 78.44 104 SER A O 1
ATOM 823 N N . LYS A 1 105 ? -2.388 16.021 19.253 1.00 81.81 105 LYS A N 1
ATOM 824 C CA . LYS A 1 105 ? -3.523 15.575 20.080 1.00 81.81 105 LYS A CA 1
ATOM 825 C C . LYS A 1 105 ? -4.874 15.888 19.434 1.00 81.81 105 LYS A C 1
ATOM 827 O O . LYS A 1 105 ? -5.860 16.103 20.138 1.00 81.81 105 LYS A O 1
ATOM 832 N N . GLU A 1 106 ? -4.897 15.943 18.108 1.00 83.44 106 GLU A N 1
ATOM 833 C CA . GLU A 1 106 ? -6.105 16.152 17.321 1.00 83.44 106 GLU A CA 1
ATOM 834 C C . GLU A 1 106 ? -6.607 14.819 16.771 1.00 83.44 106 GLU A C 1
ATOM 836 O O . GLU A 1 106 ? -5.832 13.906 16.474 1.00 83.44 106 GLU A O 1
ATOM 841 N N . GLN A 1 107 ? -7.927 14.733 16.646 1.00 87.88 107 GLN A N 1
ATOM 842 C CA . GLN A 1 107 ? -8.620 13.609 16.042 1.00 87.88 107 GLN A CA 1
ATOM 843 C C . GLN A 1 107 ? -9.195 14.057 14.699 1.00 87.88 107 GLN A C 1
ATOM 845 O O . GLN A 1 107 ? -9.888 15.075 14.640 1.00 87.88 107 GLN A O 1
ATOM 850 N N . THR A 1 108 ? -8.926 13.290 13.646 1.00 85.81 108 THR A N 1
ATOM 851 C CA . THR A 1 108 ? -9.504 13.513 12.314 1.00 85.81 108 THR A CA 1
ATOM 852 C C . THR A 1 108 ? -10.486 12.395 12.010 1.00 85.81 108 THR A C 1
ATOM 854 O O . THR A 1 108 ? -10.093 11.233 12.020 1.00 85.81 108 THR A O 1
ATOM 857 N N . ASP A 1 109 ? -11.751 12.738 11.768 1.00 88.56 109 ASP A N 1
ATOM 858 C CA . ASP A 1 109 ? -12.833 11.774 11.557 1.00 88.56 109 ASP A CA 1
ATOM 859 C C . ASP A 1 109 ? -13.083 11.503 10.069 1.00 88.56 109 ASP A C 1
ATOM 861 O O . ASP A 1 109 ? -13.150 12.426 9.255 1.00 88.56 109 ASP A O 1
ATOM 865 N N . TYR A 1 110 ? -13.312 10.233 9.743 1.00 87.31 110 TYR A N 1
ATOM 866 C CA . TYR A 1 110 ? -13.631 9.741 8.409 1.00 87.31 110 TYR A CA 1
ATOM 867 C C . TYR A 1 110 ? -14.884 8.854 8.464 1.00 87.31 110 TYR A C 1
ATOM 869 O O . TYR A 1 110 ? -15.026 7.983 9.332 1.00 87.31 110 TYR A O 1
ATOM 877 N N . ASP A 1 111 ? -15.814 9.056 7.530 1.00 83.88 111 ASP A N 1
ATOM 878 C CA . ASP A 1 111 ? -16.967 8.164 7.389 1.00 83.88 111 ASP A CA 1
ATOM 879 C C . ASP A 1 111 ? -16.512 6.825 6.781 1.00 83.88 111 ASP A C 1
ATOM 881 O O . ASP A 1 111 ? -15.821 6.792 5.762 1.00 83.88 111 ASP A O 1
ATOM 885 N N . TYR A 1 112 ? -16.910 5.712 7.404 1.00 84.94 112 TYR A N 1
ATOM 886 C CA . TYR A 1 112 ? -16.601 4.372 6.910 1.00 84.94 112 TYR A CA 1
ATOM 887 C C . TYR A 1 112 ? -17.718 3.878 5.988 1.00 84.94 112 TYR A C 1
ATOM 889 O O . TYR A 1 112 ? -18.872 3.790 6.411 1.00 84.94 112 TYR A O 1
ATOM 897 N N . LEU A 1 113 ? -17.377 3.552 4.738 1.00 75.75 113 LEU A N 1
ATOM 898 C CA . LEU A 1 113 ? -18.321 3.002 3.762 1.00 75.75 113 LEU A CA 1
ATOM 899 C C . LEU A 1 113 ? -18.153 1.483 3.647 1.00 75.75 113 LEU A C 1
ATOM 901 O O . LEU A 1 113 ? -18.984 0.758 4.179 1.00 75.75 113 LEU A O 1
ATOM 905 N N . GLU A 1 114 ? -17.073 1.003 3.025 1.00 78.56 114 GLU A N 1
ATOM 906 C CA . GLU A 1 114 ? -16.775 -0.437 2.857 1.00 78.56 114 GLU A CA 1
ATOM 907 C C . GLU A 1 114 ? -15.257 -0.694 2.778 1.00 78.56 114 GLU A C 1
ATOM 909 O O . GLU A 1 114 ? -14.772 -1.526 2.021 1.00 78.56 114 GLU A O 1
ATOM 914 N N . GLY A 1 115 ? -14.477 0.077 3.532 1.00 84.38 115 GLY A N 1
ATOM 915 C CA . GLY A 1 115 ? -13.020 0.036 3.470 1.00 84.38 115 GLY A CA 1
ATOM 916 C C . GLY A 1 115 ? -12.426 1.373 3.875 1.00 84.38 115 GLY A C 1
ATOM 917 O O . GLY A 1 115 ? -13.001 2.425 3.592 1.00 84.38 115 GLY A O 1
ATOM 918 N N . PHE A 1 116 ? -11.292 1.333 4.564 1.00 88.88 116 PHE A N 1
ATOM 919 C CA . PHE A 1 116 ? -10.549 2.530 4.939 1.00 88.88 116 PHE A CA 1
ATOM 920 C C . PHE A 1 116 ? -9.068 2.336 4.592 1.00 88.88 116 PHE A C 1
ATOM 922 O O . PHE A 1 116 ? -8.459 1.408 5.130 1.00 88.88 116 PHE A O 1
ATOM 929 N N . PRO A 1 117 ? -8.487 3.147 3.689 1.00 87.50 117 PRO A N 1
ATOM 930 C CA . PRO A 1 117 ? -7.068 3.042 3.370 1.00 87.50 117 PRO A CA 1
ATOM 931 C C . PRO A 1 117 ? -6.237 3.433 4.594 1.00 87.50 117 PRO A C 1
ATOM 933 O O . PRO A 1 117 ? -6.527 4.433 5.252 1.00 87.50 117 PRO A O 1
ATOM 936 N N . ILE A 1 118 ? -5.222 2.634 4.925 1.00 88.88 118 ILE A N 1
ATOM 937 C CA . ILE A 1 118 ? -4.339 2.927 6.056 1.00 88.88 118 ILE A CA 1
ATOM 938 C C . ILE A 1 118 ? -3.458 4.142 5.723 1.00 88.88 118 ILE A C 1
ATOM 940 O O . ILE A 1 118 ? -2.653 4.051 4.793 1.00 88.88 118 ILE A O 1
ATOM 944 N N . PRO A 1 119 ? -3.549 5.248 6.489 1.00 83.69 119 PRO A N 1
ATOM 945 C CA . PRO A 1 119 ? -2.683 6.399 6.283 1.00 83.69 119 PRO A CA 1
ATOM 946 C C . PRO A 1 119 ? -1.266 6.102 6.784 1.00 83.69 119 PRO A C 1
ATOM 948 O O . PRO A 1 119 ? -1.071 5.275 7.679 1.00 83.69 119 PRO A O 1
ATOM 951 N N . TYR A 1 120 ? -0.277 6.829 6.272 1.00 78.81 120 TYR A N 1
ATOM 952 C CA . TYR A 1 120 ? 1.065 6.862 6.844 1.00 78.81 120 TYR A CA 1
ATOM 953 C C . TYR A 1 120 ? 1.296 8.157 7.631 1.00 78.81 120 TYR A C 1
ATOM 955 O O . TYR A 1 120 ? 1.060 9.262 7.146 1.00 78.81 120 TYR A O 1
ATOM 963 N N . SER A 1 121 ? 1.815 8.035 8.856 1.00 71.88 121 SER A N 1
ATOM 964 C CA . SER A 1 121 ? 2.182 9.192 9.677 1.00 71.88 121 SER A CA 1
ATOM 965 C C . SER A 1 121 ? 3.697 9.390 9.708 1.00 71.88 121 SER A C 1
ATOM 967 O O . SER A 1 121 ? 4.420 8.705 10.440 1.00 71.88 121 SER A O 1
ATOM 969 N N . HIS A 1 122 ? 4.186 10.387 8.962 1.00 63.91 122 HIS A N 1
ATOM 970 C CA . HIS A 1 122 ? 5.601 10.785 8.976 1.00 63.91 122 HIS A CA 1
ATOM 971 C C . HIS A 1 122 ? 6.055 11.291 10.348 1.00 63.91 122 HIS A C 1
ATOM 973 O O . HIS A 1 122 ? 7.186 11.041 10.761 1.00 63.91 122 HIS A O 1
ATOM 979 N N . LYS A 1 123 ? 5.170 11.980 11.082 1.00 66.25 123 LYS A N 1
ATOM 980 C CA . LYS A 1 123 ? 5.488 12.524 12.410 1.00 66.25 123 LYS A CA 1
ATOM 981 C C . LYS A 1 123 ? 5.744 11.405 13.422 1.00 66.25 123 LYS A C 1
ATOM 983 O O . LYS A 1 123 ? 6.659 11.503 14.236 1.00 66.25 123 LYS A O 1
ATOM 988 N N . SER A 1 124 ? 4.964 10.329 13.337 1.00 64.19 124 SER A N 1
ATOM 989 C CA . SER A 1 124 ? 4.997 9.193 14.264 1.00 64.19 124 SER A CA 1
ATOM 990 C C . SER A 1 124 ? 5.844 8.018 13.777 1.00 64.19 124 SER A C 1
ATOM 992 O O . SER A 1 124 ? 5.743 6.933 14.346 1.00 64.19 124 SER A O 1
ATOM 994 N N . TRP A 1 125 ? 6.694 8.220 12.761 1.00 70.75 125 TRP A N 1
ATOM 995 C CA . TRP A 1 125 ? 7.589 7.188 12.216 1.00 70.75 125 TRP A CA 1
ATOM 996 C C . TRP A 1 125 ? 6.849 5.894 11.834 1.00 70.75 125 TRP A C 1
ATOM 998 O O . TRP A 1 125 ? 7.293 4.795 12.163 1.00 70.75 125 TRP A O 1
ATOM 1008 N N . GLY A 1 126 ? 5.685 6.032 11.194 1.00 78.75 126 GLY A N 1
ATOM 1009 C CA . GLY A 1 126 ? 4.848 4.902 10.789 1.00 78.75 126 GLY A CA 1
ATOM 1010 C C . GLY A 1 126 ? 3.964 4.324 11.893 1.00 78.75 126 GLY A C 1
ATOM 1011 O O . GLY A 1 126 ? 3.201 3.404 11.629 1.00 78.75 126 GLY A O 1
ATOM 1012 N N . ILE A 1 127 ? 3.994 4.849 13.122 1.00 87.12 127 ILE A N 1
ATOM 1013 C CA . ILE A 1 127 ? 3.031 4.444 14.155 1.00 87.12 127 ILE A CA 1
ATOM 1014 C C . ILE A 1 127 ? 1.730 5.228 13.968 1.00 87.12 127 ILE A C 1
ATOM 1016 O O . ILE A 1 127 ? 1.709 6.447 14.130 1.00 87.12 127 ILE A O 1
ATOM 1020 N N . VAL A 1 128 ? 0.637 4.525 13.686 1.00 90.50 128 VAL A N 1
ATOM 1021 C CA . VAL A 1 128 ? -0.694 5.115 13.496 1.00 90.50 128 VAL A CA 1
ATOM 1022 C C . VAL A 1 128 ? -1.656 4.581 14.551 1.00 90.50 128 VAL A C 1
ATOM 1024 O O . VAL A 1 128 ? -1.716 3.376 14.808 1.00 90.50 128 VAL A O 1
ATOM 1027 N N . TYR A 1 129 ? -2.412 5.493 15.163 1.00 93.38 129 TYR A N 1
ATOM 1028 C CA . TYR A 1 129 ? -3.480 5.172 16.106 1.00 93.38 129 TYR A CA 1
ATOM 1029 C C . TYR A 1 129 ? -4.823 5.421 15.430 1.00 93.38 129 TYR A C 1
ATOM 1031 O O . TYR A 1 129 ? -5.161 6.569 15.134 1.00 93.38 129 TYR A O 1
ATOM 1039 N N . LEU A 1 130 ? -5.584 4.352 15.199 1.00 94.62 130 LEU A N 1
ATOM 1040 C CA . LEU A 1 130 ? -6.938 4.454 14.660 1.00 94.62 130 LEU A CA 1
ATOM 1041 C C . LEU A 1 130 ? -7.969 4.213 15.760 1.00 94.62 130 LEU A C 1
ATOM 1043 O O . LEU A 1 130 ? -7.783 3.371 16.641 1.00 94.62 130 LEU A O 1
ATOM 1047 N N . ILE A 1 131 ? -9.069 4.950 15.678 1.00 95.19 131 ILE A N 1
ATOM 1048 C CA . ILE A 1 131 ? -10.237 4.823 16.540 1.00 95.19 131 ILE A CA 1
ATOM 1049 C C . ILE A 1 131 ? -11.417 4.438 15.654 1.00 95.19 131 ILE A C 1
ATOM 1051 O O . ILE A 1 131 ? -11.813 5.197 14.778 1.00 95.19 131 ILE A O 1
ATOM 1055 N N . ILE A 1 132 ? -12.005 3.273 15.889 1.00 95.94 132 ILE A N 1
ATOM 1056 C CA . ILE A 1 132 ? -13.260 2.871 15.255 1.00 95.94 132 ILE A CA 1
ATOM 1057 C C . ILE A 1 132 ? -14.383 3.213 16.222 1.00 95.94 132 ILE A C 1
ATOM 1059 O O . ILE A 1 132 ? -14.481 2.588 17.275 1.00 95.94 132 ILE A O 1
ATOM 1063 N N . ASN A 1 133 ? -15.239 4.167 15.871 1.00 95.19 133 ASN A N 1
ATOM 1064 C CA . ASN A 1 133 ? -16.452 4.456 16.630 1.00 95.19 133 ASN A CA 1
ATOM 1065 C C . ASN A 1 133 ? -17.642 3.769 15.962 1.00 95.19 133 ASN A C 1
ATOM 1067 O O . ASN A 1 133 ? -17.915 3.986 14.781 1.00 95.19 133 ASN A O 1
ATOM 1071 N N . ALA A 1 134 ? -18.349 2.946 16.728 1.00 95.31 134 ALA A N 1
ATOM 1072 C CA . ALA A 1 134 ? -19.557 2.260 16.306 1.00 95.31 134 ALA A CA 1
ATOM 1073 C C . ALA A 1 134 ? -20.751 2.767 17.120 1.00 95.31 134 ALA A C 1
ATOM 1075 O O . ALA A 1 134 ? -20.719 2.775 18.352 1.00 95.31 134 ALA A O 1
ATOM 1076 N N . GLU A 1 135 ? -21.809 3.184 16.428 1.00 94.50 135 GLU A N 1
ATOM 1077 C CA . GLU A 1 135 ? -23.010 3.753 17.041 1.00 94.50 135 GLU A CA 1
ATOM 1078 C C . GLU A 1 135 ? -24.248 2.906 16.741 1.00 94.50 135 GLU A C 1
ATOM 1080 O O . GLU A 1 135 ? -24.581 2.623 15.588 1.00 94.50 135 GLU A O 1
ATOM 1085 N N . TRP A 1 136 ? -24.991 2.560 17.786 1.00 93.81 136 TRP A N 1
ATOM 1086 C CA . TRP A 1 136 ? -26.323 1.966 17.724 1.00 93.81 136 TRP A CA 1
ATOM 1087 C C . TRP A 1 136 ? -27.372 3.023 18.073 1.00 93.81 136 TRP A C 1
ATOM 1089 O O . TRP A 1 136 ? -27.098 4.212 18.188 1.00 93.81 136 TRP A O 1
ATOM 1099 N N . LYS A 1 137 ? -28.638 2.615 18.212 1.00 88.88 137 LYS A N 1
ATOM 1100 C CA . LYS A 1 137 ? -29.731 3.565 18.465 1.00 88.88 137 LYS A CA 1
ATOM 1101 C C . LYS A 1 137 ? -29.513 4.413 19.727 1.00 88.88 137 LYS A C 1
ATOM 1103 O O . LYS A 1 137 ? -29.861 5.586 19.692 1.00 88.88 137 LYS A O 1
ATOM 1108 N N . ASN A 1 138 ? -29.021 3.805 20.806 1.00 88.50 138 ASN A N 1
ATOM 1109 C CA . ASN A 1 138 ? -28.848 4.449 22.110 1.00 88.50 138 ASN A CA 1
ATOM 1110 C C . ASN A 1 138 ? -27.477 4.154 22.740 1.00 88.50 138 ASN A C 1
ATOM 1112 O O . ASN A 1 138 ? -27.262 4.531 23.887 1.00 88.50 138 ASN A O 1
ATOM 1116 N N . ASP A 1 139 ? -26.605 3.444 22.026 1.00 92.69 139 ASP A N 1
ATOM 1117 C CA . ASP A 1 139 ? -25.364 2.892 22.559 1.00 92.69 139 ASP A CA 1
ATOM 1118 C C . ASP A 1 139 ? -24.215 3.228 21.601 1.00 92.69 139 ASP A C 1
ATOM 1120 O O . ASP A 1 139 ? -24.437 3.355 20.395 1.00 92.69 139 ASP A O 1
ATOM 1124 N N . SER A 1 140 ? -23.000 3.363 22.119 1.00 92.94 140 SER A N 1
ATOM 1125 C CA . SER A 1 140 ? -21.803 3.687 21.340 1.00 92.94 140 SER A CA 1
ATOM 1126 C C . SER A 1 140 ? -20.566 3.028 21.932 1.00 92.94 140 SER A C 1
ATOM 1128 O O . SER A 1 140 ? -20.415 2.988 23.155 1.00 92.94 140 SER A O 1
ATOM 1130 N N . VAL A 1 141 ? -19.658 2.566 21.081 1.00 93.94 141 VAL A N 1
ATOM 1131 C CA . VAL A 1 141 ? -18.411 1.912 21.493 1.00 93.94 141 VAL A CA 1
ATOM 1132 C C . VAL A 1 141 ? -17.277 2.388 20.602 1.00 93.94 141 VAL A C 1
ATOM 1134 O O . VAL A 1 141 ? -17.444 2.465 19.386 1.00 93.94 141 VAL A O 1
ATOM 1137 N N . SER A 1 142 ? -16.125 2.656 21.203 1.00 94.50 142 SER A N 1
ATOM 1138 C CA . SER A 1 142 ? -14.880 2.913 20.489 1.00 94.50 142 SER A CA 1
ATOM 1139 C C . SER A 1 142 ? -13.949 1.704 20.588 1.00 94.50 142 SER A C 1
ATOM 1141 O O . SER A 1 142 ? -13.824 1.092 21.650 1.00 94.50 142 SER A O 1
ATOM 1143 N N . TYR A 1 143 ? -13.243 1.393 19.505 1.00 94.56 143 TYR A N 1
ATOM 1144 C CA . TYR A 1 143 ? -12.165 0.405 19.471 1.00 94.56 143 TYR A CA 1
ATOM 1145 C C . TYR A 1 143 ? -10.885 1.088 19.016 1.00 94.56 143 TYR A C 1
ATOM 1147 O O . TYR A 1 143 ? -10.886 1.826 18.034 1.00 94.56 143 TYR A O 1
ATOM 1155 N N . TYR A 1 144 ? -9.800 0.854 19.739 1.00 94.81 144 TYR A N 1
ATOM 1156 C CA . TYR A 1 144 ? -8.501 1.445 19.468 1.00 94.81 144 TYR A CA 1
ATOM 1157 C C . TYR A 1 144 ? -7.580 0.434 18.801 1.00 94.81 144 TYR A C 1
ATOM 1159 O O . TYR A 1 144 ? -7.506 -0.726 19.214 1.00 94.81 144 TYR A O 1
ATOM 1167 N N . LEU A 1 145 ? -6.852 0.902 17.795 1.00 95.00 145 LEU A N 1
ATOM 1168 C CA . LEU A 1 145 ? -5.887 0.124 17.040 1.00 95.00 145 LEU A CA 1
ATOM 1169 C C . LEU A 1 145 ? -4.544 0.830 17.067 1.00 95.00 145 LEU A C 1
ATOM 1171 O O . LEU A 1 145 ? -4.469 2.056 16.972 1.00 95.00 145 LEU A O 1
ATOM 1175 N N . LYS A 1 146 ? -3.485 0.030 17.149 1.00 94.44 146 LYS A N 1
ATOM 1176 C CA . LYS A 1 146 ? -2.112 0.486 16.987 1.00 94.44 146 LYS A CA 1
ATOM 1177 C C . LYS A 1 146 ? -1.508 -0.214 15.787 1.00 94.44 146 LYS A C 1
ATOM 1179 O O . LYS A 1 146 ? -1.318 -1.428 15.811 1.00 94.44 146 LYS A O 1
ATOM 1184 N N . LEU A 1 147 ? -1.179 0.556 14.765 1.00 93.44 147 LEU A N 1
ATOM 1185 C CA . LEU A 1 147 ? -0.587 0.048 13.541 1.00 93.44 147 LEU A CA 1
ATOM 1186 C C . LEU A 1 147 ? 0.858 0.518 13.444 1.00 93.44 147 LEU A C 1
ATOM 1188 O O . LEU A 1 147 ? 1.162 1.679 13.705 1.00 93.44 147 LEU A O 1
ATOM 1192 N N . ASN A 1 148 ? 1.739 -0.401 13.072 1.00 90.94 148 ASN A N 1
ATOM 1193 C CA . ASN A 1 148 ? 3.089 -0.107 12.624 1.00 90.94 148 ASN A CA 1
ATOM 1194 C C . ASN A 1 148 ? 3.072 -0.179 11.097 1.00 90.94 148 ASN A C 1
ATOM 1196 O O . ASN A 1 148 ? 3.243 -1.250 10.511 1.00 90.94 148 ASN A O 1
ATOM 1200 N N . VAL A 1 149 ? 2.801 0.961 10.479 1.00 87.88 149 VAL A N 1
ATOM 1201 C CA . VAL A 1 149 ? 2.758 1.128 9.034 1.00 87.88 149 VAL A CA 1
ATOM 1202 C C . VAL A 1 149 ? 4.190 1.141 8.521 1.00 87.88 149 VAL A C 1
ATOM 1204 O O . VAL A 1 149 ? 4.982 2.030 8.840 1.00 87.88 149 VAL A O 1
ATOM 1207 N N . GLU A 1 150 ? 4.546 0.111 7.763 1.00 81.31 150 GLU A N 1
ATOM 1208 C CA . GLU A 1 150 ? 5.819 0.052 7.065 1.00 81.31 150 GLU A CA 1
ATOM 1209 C C . GLU A 1 150 ? 5.849 1.188 6.046 1.00 81.31 150 GLU A C 1
ATOM 1211 O O . GLU A 1 150 ? 5.032 1.238 5.126 1.00 81.31 150 GLU A O 1
ATOM 1216 N N . GLN A 1 151 ? 6.779 2.122 6.258 1.00 66.44 151 GLN A N 1
ATOM 1217 C CA . GLN A 1 151 ? 6.963 3.264 5.381 1.00 66.44 151 GLN A CA 1
ATOM 1218 C C . GLN A 1 151 ? 7.291 2.774 3.978 1.00 66.44 151 GLN A C 1
ATOM 1220 O O . GLN A 1 151 ? 8.298 2.085 3.774 1.00 66.44 151 GLN A O 1
ATOM 1225 N N . ASN A 1 152 ? 6.513 3.214 2.996 1.00 66.38 152 ASN A N 1
ATOM 1226 C CA . ASN A 1 152 ? 7.011 3.218 1.642 1.00 66.38 152 ASN A CA 1
ATOM 1227 C C . ASN A 1 152 ? 8.026 4.367 1.531 1.00 66.38 152 ASN A C 1
ATOM 1229 O O . ASN A 1 152 ? 7.687 5.505 1.230 1.00 66.38 152 ASN A O 1
ATOM 1233 N N . TYR A 1 153 ? 9.294 4.091 1.856 1.00 64.12 153 TYR A N 1
ATOM 1234 C CA . TYR A 1 153 ? 10.384 5.083 1.914 1.00 64.12 153 TYR A CA 1
ATOM 1235 C C . TYR A 1 153 ? 10.578 5.890 0.625 1.00 64.12 153 TYR A C 1
ATOM 1237 O O . TYR A 1 153 ? 11.235 6.935 0.640 1.00 64.12 153 TYR A O 1
ATOM 1245 N N . TYR A 1 154 ? 10.032 5.380 -0.474 1.00 69.69 154 TYR A N 1
ATOM 1246 C CA . TYR A 1 154 ? 10.125 5.945 -1.807 1.00 69.69 154 TYR A CA 1
ATOM 1247 C C . TYR A 1 154 ? 8.749 6.391 -2.334 1.00 69.69 154 TYR A C 1
ATOM 1249 O O . TYR A 1 154 ? 8.666 6.850 -3.468 1.00 69.69 154 TYR A O 1
ATOM 1257 N N . GLY A 1 155 ? 7.690 6.295 -1.519 1.00 69.38 155 GLY A N 1
ATOM 1258 C CA . GLY A 1 155 ? 6.324 6.682 -1.863 1.00 69.38 155 GLY A CA 1
ATOM 1259 C C . GLY A 1 155 ? 5.872 6.092 -3.198 1.00 69.38 155 GLY A C 1
ATOM 1260 O O . GLY A 1 155 ? 6.157 4.937 -3.533 1.00 69.38 155 GLY A O 1
ATOM 1261 N N . ASP A 1 156 ? 5.249 6.934 -4.015 1.00 73.19 156 ASP A N 1
ATOM 1262 C CA . ASP A 1 156 ? 4.800 6.580 -5.359 1.00 73.19 156 ASP A CA 1
ATOM 1263 C C . ASP A 1 156 ? 5.933 6.235 -6.330 1.00 73.19 156 ASP A C 1
ATOM 1265 O O . ASP A 1 156 ? 5.646 5.835 -7.458 1.00 73.19 156 ASP A O 1
ATOM 1269 N N . MET A 1 157 ? 7.211 6.421 -5.974 1.00 84.75 157 MET A N 1
ATOM 1270 C CA . MET A 1 157 ? 8.323 6.147 -6.886 1.00 84.75 157 MET A CA 1
ATOM 1271 C C . MET A 1 157 ? 8.565 4.670 -7.114 1.00 84.75 157 MET A C 1
ATOM 1273 O O . MET A 1 157 ? 9.238 4.352 -8.082 1.00 84.75 157 MET A O 1
ATOM 1277 N N . LEU A 1 158 ? 8.051 3.752 -6.302 1.00 85.69 158 LEU A N 1
ATOM 1278 C CA . LEU A 1 158 ? 8.179 2.333 -6.633 1.00 85.69 158 LEU A CA 1
ATOM 1279 C C . LEU A 1 158 ? 7.418 2.001 -7.925 1.00 85.69 158 LEU A C 1
ATOM 1281 O O . LEU A 1 158 ? 6.327 2.510 -8.177 1.00 85.69 158 LEU A O 1
ATOM 1285 N N . ALA A 1 159 ? 7.996 1.132 -8.755 1.00 86.19 159 ALA A N 1
ATOM 1286 C CA . ALA A 1 159 ? 7.303 0.643 -9.943 1.00 86.19 159 ALA A CA 1
ATOM 1287 C C . ALA A 1 159 ? 6.062 -0.159 -9.531 1.00 86.19 159 ALA A C 1
ATOM 1289 O O . ALA A 1 159 ? 6.119 -0.979 -8.616 1.00 86.19 159 ALA A O 1
ATOM 1290 N N . LYS A 1 160 ? 4.935 0.029 -10.221 1.00 81.06 160 LYS A N 1
ATOM 1291 C CA . LYS A 1 160 ? 3.711 -0.727 -9.905 1.00 81.06 160 LYS A CA 1
ATOM 1292 C C . LYS A 1 160 ? 3.789 -2.145 -10.460 1.00 81.06 160 LYS A C 1
ATOM 1294 O O . LYS A 1 160 ? 3.181 -3.067 -9.919 1.00 81.06 160 LYS A O 1
ATOM 1299 N N . LYS A 1 161 ? 4.556 -2.315 -11.540 1.00 77.69 161 LYS A N 1
ATOM 1300 C CA . LYS A 1 161 ? 4.695 -3.568 -12.284 1.00 77.69 161 LYS A CA 1
ATOM 1301 C C . LYS A 1 161 ? 5.968 -4.317 -11.901 1.00 77.69 161 LYS A C 1
ATOM 1303 O O . LYS A 1 161 ? 7.054 -3.741 -11.865 1.00 77.69 161 LYS A O 1
ATOM 1308 N N . GLU A 1 162 ? 5.852 -5.621 -11.670 1.00 75.50 162 GLU A N 1
ATOM 1309 C CA . GLU A 1 162 ? 6.981 -6.491 -11.350 1.00 75.50 162 GLU A CA 1
ATOM 1310 C C . GLU A 1 162 ? 7.999 -6.485 -12.498 1.00 75.50 162 GLU A C 1
ATOM 1312 O O . GLU A 1 162 ? 7.693 -6.816 -13.648 1.00 75.50 162 GLU A O 1
ATOM 1317 N N . GLY A 1 163 ? 9.226 -6.079 -12.167 1.00 77.56 163 GLY A N 1
ATOM 1318 C CA . GLY A 1 163 ? 10.333 -5.950 -13.108 1.00 77.56 163 GLY A CA 1
ATOM 1319 C C . GLY A 1 163 ? 10.235 -4.771 -14.087 1.00 77.56 163 GLY A C 1
ATOM 1320 O O . GLY A 1 163 ? 11.087 -4.657 -14.971 1.00 77.56 163 GLY A O 1
ATOM 1321 N N . ALA A 1 164 ? 9.252 -3.878 -13.923 1.00 86.12 164 ALA A N 1
ATOM 1322 C CA . ALA A 1 164 ? 9.385 -2.510 -14.411 1.00 86.12 164 ALA A CA 1
ATOM 1323 C C . ALA A 1 164 ? 10.304 -1.710 -13.488 1.00 86.12 164 ALA A C 1
ATOM 1325 O O . ALA A 1 164 ? 10.551 -2.072 -12.335 1.00 86.12 164 ALA A O 1
ATOM 1326 N N . LEU A 1 165 ? 10.794 -0.598 -14.020 1.00 91.31 165 LEU A N 1
ATOM 1327 C CA . LEU A 1 165 ? 11.567 0.372 -13.271 1.00 91.31 165 LEU A CA 1
ATOM 1328 C C . LEU A 1 165 ? 10.863 1.723 -13.288 1.00 91.31 165 LEU A C 1
ATOM 1330 O O . LEU A 1 165 ? 10.130 2.055 -14.216 1.00 91.31 165 LEU A O 1
ATOM 1334 N N . THR A 1 166 ? 11.145 2.547 -12.300 1.00 93.75 166 THR A N 1
ATOM 1335 C CA . THR A 1 166 ? 10.938 3.992 -12.387 1.00 93.75 166 THR A CA 1
ATOM 1336 C C . THR A 1 166 ? 12.290 4.667 -12.219 1.00 93.75 166 THR A C 1
ATOM 1338 O O . THR A 1 166 ? 13.226 4.096 -11.651 1.00 93.75 166 THR A O 1
ATOM 1341 N N . ALA A 1 167 ? 12.414 5.885 -12.725 1.00 94.12 167 ALA A N 1
ATOM 1342 C CA . ALA A 1 167 ? 13.609 6.678 -12.507 1.00 94.12 167 ALA A CA 1
ATOM 1343 C C . ALA A 1 167 ? 13.253 8.093 -12.058 1.00 94.12 167 ALA A C 1
ATOM 1345 O O . ALA A 1 167 ? 12.262 8.674 -12.495 1.00 94.12 167 ALA A O 1
ATOM 1346 N N . MET A 1 168 ? 14.100 8.642 -11.199 1.00 93.12 168 MET A N 1
ATOM 1347 C CA . MET A 1 168 ? 14.058 10.023 -10.745 1.00 93.12 168 MET A CA 1
ATOM 1348 C C . MET A 1 168 ? 15.376 10.700 -11.093 1.00 93.12 168 MET A C 1
ATOM 1350 O O . MET A 1 168 ? 16.448 10.154 -10.825 1.00 93.12 168 MET A O 1
ATOM 1354 N N . ALA A 1 169 ? 15.302 11.904 -11.644 1.00 92.81 169 ALA A N 1
ATOM 1355 C CA . ALA A 1 169 ? 16.435 12.800 -11.793 1.00 92.81 169 ALA A CA 1
ATOM 1356 C C . ALA A 1 169 ? 16.241 14.026 -10.899 1.00 92.81 169 ALA A C 1
ATOM 1358 O O . ALA A 1 169 ? 15.240 14.721 -11.020 1.00 92.81 169 ALA A O 1
ATOM 1359 N N . VAL A 1 170 ? 17.214 14.317 -10.040 1.00 91.19 170 VAL A N 1
ATOM 1360 C CA . VAL A 1 170 ? 17.292 15.583 -9.304 1.00 91.19 170 VAL A CA 1
ATOM 1361 C C . VAL A 1 170 ? 18.355 16.431 -9.983 1.00 91.19 170 VAL A C 1
ATOM 1363 O O . VAL A 1 170 ? 19.528 16.060 -9.977 1.00 91.19 170 VAL A O 1
ATOM 1366 N N . VAL A 1 171 ? 17.965 17.531 -10.619 1.00 90.75 171 VAL A N 1
ATOM 1367 C CA . VAL A 1 171 ? 18.842 18.352 -11.474 1.00 90.75 171 VAL A CA 1
ATOM 1368 C C . VAL A 1 171 ? 18.918 19.799 -10.974 1.00 90.75 171 VAL A C 1
ATOM 1370 O O . VAL A 1 171 ? 18.098 20.200 -10.153 1.00 90.75 171 VAL A O 1
ATOM 1373 N N . PRO A 1 172 ? 19.902 20.603 -11.416 1.00 87.69 172 PRO A N 1
ATOM 1374 C CA . PRO A 1 172 ? 19.914 22.036 -11.133 1.00 87.69 172 PRO A CA 1
ATOM 1375 C C . PRO A 1 172 ? 18.627 22.743 -11.574 1.00 87.69 172 PRO A C 1
ATOM 1377 O O . PRO A 1 172 ? 18.050 22.416 -12.615 1.00 87.69 172 PRO A O 1
ATOM 1380 N N . SER A 1 173 ? 18.210 23.743 -10.791 1.00 84.25 173 SER A N 1
ATOM 1381 C CA . SER A 1 173 ? 17.014 24.547 -11.066 1.00 84.25 173 SER A CA 1
ATOM 1382 C C . SER A 1 173 ? 17.003 25.079 -12.500 1.00 84.25 173 SER A C 1
ATOM 1384 O O . SER A 1 173 ? 17.980 25.671 -12.967 1.00 84.25 173 SER A O 1
ATOM 1386 N N . GLY A 1 174 ? 15.894 24.844 -13.206 1.00 79.81 174 GLY A N 1
ATOM 1387 C CA . GLY A 1 174 ? 15.710 25.263 -14.598 1.00 79.81 174 GLY A CA 1
ATOM 1388 C C . GLY A 1 174 ? 16.307 24.337 -15.667 1.00 79.81 174 GLY A C 1
ATOM 1389 O O . GLY A 1 174 ? 16.056 24.561 -16.852 1.00 79.81 174 GLY A O 1
ATOM 1390 N N . GLU A 1 175 ? 17.034 23.274 -15.304 1.00 80.88 175 GLU A N 1
ATOM 1391 C CA . GLU A 1 175 ? 17.555 22.298 -16.280 1.00 80.88 175 GLU A CA 1
ATOM 1392 C C . GLU A 1 175 ? 16.541 21.203 -16.654 1.00 80.88 175 GLU A C 1
ATOM 1394 O O . GLU A 1 175 ? 16.698 20.538 -17.681 1.00 80.88 175 GLU A O 1
ATOM 1399 N N . GLY A 1 176 ? 15.466 21.038 -15.873 1.00 76.50 176 GLY A N 1
ATOM 1400 C CA . GLY A 1 176 ? 14.500 19.949 -16.052 1.00 76.50 176 GLY A CA 1
ATOM 1401 C C . GLY A 1 176 ? 13.720 19.986 -17.371 1.00 76.50 176 GLY A C 1
ATOM 1402 O O . GLY A 1 176 ? 13.466 18.940 -17.962 1.00 76.50 176 GLY A O 1
ATOM 1403 N N . ALA A 1 177 ? 13.405 21.173 -17.899 1.00 71.00 177 ALA A N 1
ATOM 1404 C CA . ALA A 1 177 ? 12.562 21.321 -19.094 1.00 71.00 177 ALA A CA 1
ATOM 1405 C C . ALA A 1 177 ? 13.180 20.743 -20.384 1.00 71.00 177 ALA A C 1
ATOM 1407 O O . ALA A 1 177 ? 12.456 20.398 -21.314 1.00 71.00 177 ALA A O 1
ATOM 1408 N N . ASN A 1 178 ? 14.511 20.630 -20.442 1.00 73.69 178 ASN A N 1
ATOM 1409 C CA . ASN A 1 178 ? 15.240 20.069 -21.586 1.00 73.69 178 ASN A CA 1
ATOM 1410 C C . ASN A 1 178 ? 15.806 18.675 -21.285 1.00 73.69 178 ASN A C 1
ATOM 1412 O O . ASN A 1 178 ? 16.614 18.141 -22.052 1.00 73.69 178 ASN A O 1
ATOM 1416 N N . TYR A 1 179 ? 15.438 18.098 -20.143 1.00 79.69 179 TYR A N 1
ATOM 1417 C CA . TYR A 1 179 ? 16.009 16.851 -19.689 1.00 79.69 179 TYR A CA 1
ATOM 1418 C C . TYR A 1 179 ? 15.235 15.673 -20.280 1.00 79.69 179 TYR A C 1
ATOM 1420 O O . TYR A 1 179 ? 14.104 15.407 -19.891 1.00 79.69 179 TYR A O 1
ATOM 1428 N N . ASP A 1 180 ? 15.859 14.940 -21.208 1.00 85.12 180 ASP A N 1
ATOM 1429 C CA . ASP A 1 180 ? 15.231 13.751 -21.794 1.00 85.12 180 ASP A CA 1
ATOM 1430 C C . ASP A 1 180 ? 16.143 12.521 -21.858 1.00 85.12 180 ASP A C 1
ATOM 1432 O O . ASP A 1 180 ? 17.366 12.640 -21.964 1.00 85.12 180 ASP A O 1
ATOM 1436 N N . LEU A 1 181 ? 15.553 11.327 -21.806 1.00 88.19 181 LEU A N 1
ATOM 1437 C CA . LEU A 1 181 ? 16.258 10.051 -21.940 1.00 88.19 181 LEU A CA 1
ATOM 1438 C C . LEU A 1 181 ? 16.163 9.490 -23.366 1.00 88.19 181 LEU A C 1
ATOM 1440 O O . LEU A 1 181 ? 15.120 9.622 -24.012 1.00 88.19 181 LEU A O 1
ATOM 1444 N N . PRO A 1 182 ? 17.215 8.805 -23.858 1.00 90.38 182 PRO A N 1
ATOM 1445 C CA . PRO A 1 182 ? 17.132 8.044 -25.099 1.00 90.38 182 PRO A CA 1
ATOM 1446 C C . PRO A 1 182 ? 15.974 7.038 -25.068 1.00 90.38 182 PRO A C 1
ATOM 1448 O O . PRO A 1 182 ? 15.672 6.460 -24.024 1.00 90.38 182 PRO A O 1
ATOM 1451 N N . ALA A 1 183 ? 15.355 6.782 -26.225 1.00 86.19 183 ALA A N 1
ATOM 1452 C CA . ALA A 1 183 ? 14.203 5.882 -26.329 1.00 86.19 183 ALA A CA 1
ATOM 1453 C C . ALA A 1 183 ? 14.483 4.481 -25.756 1.00 86.19 183 ALA A C 1
ATOM 1455 O O . ALA A 1 183 ? 13.625 3.908 -25.092 1.00 86.19 183 ALA A O 1
ATOM 1456 N N . GLU A 1 184 ? 15.691 3.948 -25.955 1.00 84.25 184 GLU A N 1
ATOM 1457 C CA . GLU A 1 184 ? 16.080 2.631 -25.435 1.00 84.25 184 GLU A CA 1
ATOM 1458 C C . GLU A 1 184 ? 16.132 2.583 -23.903 1.00 84.25 184 GLU A C 1
ATOM 1460 O O . GLU A 1 184 ? 15.636 1.622 -23.310 1.00 84.25 184 GLU A O 1
ATOM 1465 N N . ALA A 1 185 ? 16.632 3.648 -23.269 1.00 87.50 185 ALA A N 1
ATOM 1466 C CA . ALA A 1 185 ? 16.685 3.791 -21.815 1.00 87.50 185 ALA A CA 1
ATOM 1467 C C . ALA A 1 185 ? 15.300 4.027 -21.188 1.00 87.50 185 ALA A C 1
ATOM 1469 O O . ALA A 1 185 ? 15.102 3.717 -20.018 1.00 87.50 185 ALA A O 1
ATOM 1470 N N . LYS A 1 186 ? 14.326 4.535 -21.959 1.00 88.19 186 LYS A N 1
ATOM 1471 C CA . LYS A 1 186 ? 12.929 4.692 -21.516 1.00 88.19 186 LYS A CA 1
ATOM 1472 C C . LYS A 1 186 ? 12.131 3.395 -21.538 1.00 88.19 186 LYS A C 1
ATOM 1474 O O . LYS A 1 186 ? 11.202 3.255 -20.761 1.00 88.19 186 LYS A O 1
ATOM 1479 N N . LYS A 1 187 ? 12.468 2.438 -22.410 1.00 83.56 187 LYS A N 1
ATOM 1480 C CA . LYS A 1 187 ? 11.711 1.178 -22.547 1.00 83.56 187 LYS A CA 1
ATOM 1481 C C . LYS A 1 187 ? 11.488 0.398 -21.239 1.00 83.56 187 LYS A C 1
ATOM 1483 O O . LYS A 1 187 ? 10.402 -0.153 -21.106 1.00 83.56 187 LYS A O 1
ATOM 1488 N N . PRO A 1 188 ? 12.467 0.261 -20.320 1.00 84.19 188 PRO A N 1
ATOM 1489 C CA . PRO A 1 188 ? 12.233 -0.424 -19.047 1.00 84.19 188 PRO A CA 1
ATOM 1490 C C . PRO A 1 188 ? 11.502 0.444 -18.008 1.00 84.19 188 PRO A C 1
ATOM 1492 O O . PRO A 1 188 ? 11.143 -0.073 -16.952 1.00 84.19 188 PRO A O 1
ATOM 1495 N N . LEU A 1 189 ? 11.311 1.740 -18.278 1.00 89.25 189 LEU A N 1
ATOM 1496 C CA . LEU A 1 189 ? 10.720 2.681 -17.337 1.00 89.25 189 LEU A CA 1
ATOM 1497 C C . LEU A 1 189 ? 9.197 2.732 -17.491 1.00 89.25 189 LEU A C 1
ATOM 1499 O O . LEU A 1 189 ? 8.678 3.056 -18.556 1.00 89.25 189 LEU A O 1
ATOM 1503 N N . GLU A 1 190 ? 8.484 2.482 -16.399 1.00 88.50 190 GLU A N 1
ATOM 1504 C CA . GLU A 1 190 ? 7.070 2.827 -16.253 1.00 88.50 190 GLU A CA 1
ATOM 1505 C C . GLU A 1 190 ? 6.903 4.344 -16.126 1.00 88.50 190 GLU A C 1
ATOM 1507 O O . GLU A 1 190 ? 5.992 4.935 -16.708 1.00 88.50 190 GLU A O 1
ATOM 1512 N N . ARG A 1 191 ? 7.818 4.982 -15.389 1.00 89.69 191 ARG A N 1
ATOM 1513 C CA . ARG A 1 191 ? 7.785 6.415 -15.119 1.00 89.69 191 ARG A CA 1
ATOM 1514 C C . ARG A 1 191 ? 9.189 6.994 -15.024 1.00 89.69 191 ARG A C 1
ATOM 1516 O O . ARG A 1 191 ? 10.105 6.357 -14.504 1.00 89.69 191 ARG A O 1
ATOM 1523 N N . PHE A 1 192 ? 9.340 8.218 -15.514 1.00 92.12 192 PHE A N 1
ATOM 1524 C CA . PHE A 1 192 ? 10.539 9.021 -15.329 1.00 92.12 192 PHE A CA 1
ATOM 1525 C C . PHE A 1 192 ? 10.138 10.408 -14.836 1.00 92.12 192 PHE A C 1
ATOM 1527 O O . PHE A 1 192 ? 9.379 11.097 -15.515 1.00 92.12 192 PHE A O 1
ATOM 1534 N N . GLU A 1 193 ? 10.634 10.792 -13.666 1.00 91.19 193 GLU A N 1
ATOM 1535 C CA . GLU A 1 193 ? 10.336 12.079 -13.044 1.00 91.19 193 GLU A CA 1
ATOM 1536 C C . GLU A 1 193 ? 11.597 12.913 -12.877 1.00 91.19 193 GLU A C 1
ATOM 1538 O O . GLU A 1 193 ? 12.693 12.393 -12.652 1.00 91.19 193 GLU A O 1
ATOM 1543 N N . ILE A 1 194 ? 11.433 14.225 -13.003 1.00 91.69 194 ILE A N 1
ATOM 1544 C CA . ILE A 1 194 ? 12.518 15.185 -12.875 1.00 91.69 194 ILE A CA 1
ATOM 1545 C C . ILE A 1 194 ? 12.109 16.208 -11.827 1.00 91.69 194 ILE A C 1
ATOM 1547 O O . ILE A 1 194 ? 11.065 16.844 -11.953 1.00 91.69 194 ILE A O 1
ATOM 1551 N N . TYR A 1 195 ? 12.967 16.376 -10.834 1.00 89.56 195 TYR A N 1
ATOM 1552 C CA . TYR A 1 195 ? 12.843 17.360 -9.775 1.00 89.56 195 TYR A CA 1
ATOM 1553 C C . TYR A 1 195 ? 14.018 18.322 -9.856 1.00 89.56 195 TYR A C 1
ATOM 1555 O O . TYR A 1 195 ? 15.145 17.921 -10.150 1.00 89.56 195 TYR A O 1
ATOM 1563 N N . ASP A 1 196 ? 13.764 19.594 -9.588 1.00 89.31 196 ASP A N 1
ATOM 1564 C CA . ASP A 1 196 ? 14.799 20.625 -9.571 1.00 89.31 196 ASP A CA 1
ATOM 1565 C C . ASP A 1 196 ? 14.911 21.351 -8.217 1.00 89.31 196 ASP A C 1
ATOM 1567 O O . ASP A 1 196 ? 15.733 22.256 -8.053 1.00 89.31 196 ASP A O 1
ATOM 1571 N N . ASP A 1 197 ? 14.146 20.875 -7.229 1.00 87.06 197 ASP A N 1
ATOM 1572 C CA . ASP A 1 197 ? 14.182 21.278 -5.827 1.00 87.06 197 ASP A CA 1
ATOM 1573 C C . ASP A 1 197 ? 14.576 20.082 -4.944 1.00 87.06 197 ASP A C 1
ATOM 1575 O O . ASP A 1 197 ? 13.813 19.137 -4.738 1.00 87.06 197 ASP A O 1
ATOM 1579 N N . ILE A 1 198 ? 15.806 20.116 -4.426 1.00 84.69 198 ILE A N 1
ATOM 1580 C CA . ILE A 1 198 ? 16.333 19.059 -3.557 1.00 84.69 198 ILE A CA 1
ATOM 1581 C C . ILE A 1 198 ? 15.672 19.042 -2.174 1.00 84.69 198 ILE A C 1
ATOM 1583 O O . ILE A 1 198 ? 15.634 17.985 -1.547 1.00 84.69 198 ILE A O 1
ATOM 1587 N N . GLU A 1 199 ? 15.175 20.177 -1.680 1.00 84.81 199 GLU A N 1
ATOM 1588 C CA . GLU A 1 199 ? 14.518 20.223 -0.372 1.00 84.81 199 GLU A CA 1
ATOM 1589 C C . GLU A 1 199 ? 13.132 19.585 -0.459 1.00 84.81 199 GLU A C 1
ATOM 1591 O O . GLU A 1 199 ? 12.831 18.723 0.363 1.00 84.81 199 GLU A O 1
ATOM 1596 N N . PHE A 1 200 ? 12.372 19.857 -1.529 1.00 84.31 200 PHE A N 1
ATOM 1597 C CA . PHE A 1 200 ? 11.135 19.122 -1.820 1.00 84.31 200 PHE A CA 1
ATOM 1598 C C . PHE A 1 200 ? 11.374 17.605 -1.871 1.00 84.31 200 PHE A C 1
ATOM 1600 O O . PHE A 1 200 ? 10.672 16.844 -1.216 1.00 84.31 200 PHE A O 1
ATOM 1607 N N . VAL A 1 201 ? 12.409 17.149 -2.588 1.00 84.62 201 VAL A N 1
ATOM 1608 C CA . VAL A 1 201 ? 12.716 15.709 -2.695 1.00 84.62 201 VAL A CA 1
ATOM 1609 C C . VAL A 1 201 ? 13.048 15.086 -1.336 1.00 84.62 201 VAL A C 1
ATOM 1611 O O . VAL A 1 201 ? 12.684 13.940 -1.088 1.00 84.62 201 VAL A O 1
ATOM 1614 N N . LYS A 1 202 ? 13.734 15.807 -0.443 1.00 80.62 202 LYS A N 1
ATOM 1615 C CA . LYS A 1 202 ? 14.041 15.313 0.911 1.00 80.62 202 LYS A CA 1
ATOM 1616 C C . LYS A 1 202 ? 12.806 15.235 1.805 1.00 80.62 202 LYS A C 1
ATOM 1618 O O . LYS A 1 202 ? 12.755 14.356 2.667 1.00 80.62 202 LYS A O 1
ATOM 1623 N N . GLU A 1 203 ? 11.873 16.171 1.642 1.00 79.12 203 GLU A N 1
ATOM 1624 C CA . GLU A 1 203 ? 10.608 16.199 2.378 1.00 79.12 203 GLU A CA 1
ATOM 1625 C C . GLU A 1 203 ? 9.667 15.090 1.894 1.00 79.12 203 GLU A C 1
ATOM 1627 O O . GLU A 1 203 ? 9.188 14.304 2.711 1.00 79.12 203 GLU A O 1
ATOM 1632 N N . GLU A 1 204 ? 9.479 14.983 0.578 1.00 77.88 204 GLU A N 1
ATOM 1633 C CA . GLU A 1 204 ? 8.559 14.036 -0.062 1.00 77.88 204 GLU A CA 1
ATOM 1634 C C . GLU A 1 204 ? 9.088 12.593 -0.019 1.00 77.88 204 GLU A C 1
ATOM 1636 O O . GLU A 1 204 ? 8.347 11.645 0.234 1.00 77.88 204 GLU A O 1
ATOM 1641 N N . PHE A 1 205 ? 10.400 12.409 -0.205 1.00 80.50 205 PHE A N 1
ATOM 1642 C CA . PHE A 1 205 ? 11.049 11.096 -0.260 1.00 80.50 205 PHE A CA 1
ATOM 1643 C C . PHE A 1 205 ? 12.137 10.971 0.816 1.00 80.50 205 PHE A C 1
ATOM 1645 O O . PHE A 1 205 ? 13.332 10.875 0.506 1.00 80.50 205 PHE A O 1
ATOM 1652 N N . PRO A 1 206 ? 11.767 10.912 2.108 1.00 71.81 206 PRO A N 1
ATOM 1653 C CA . PRO A 1 206 ? 12.726 10.908 3.213 1.00 71.81 206 PRO A CA 1
ATOM 1654 C C . PRO A 1 206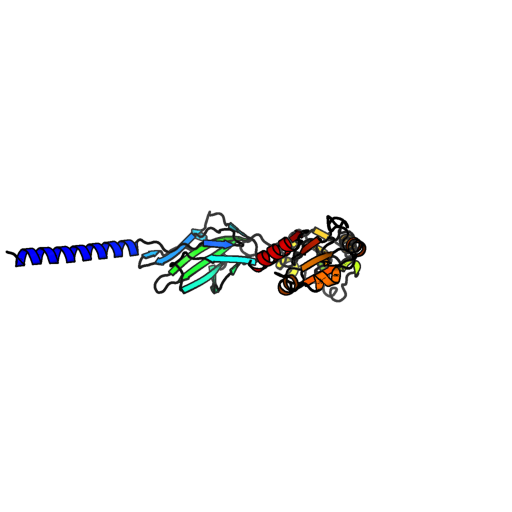 ? 13.673 9.696 3.195 1.00 71.81 206 PRO A C 1
ATOM 1656 O O . PRO A 1 206 ? 14.780 9.771 3.734 1.00 71.81 206 PRO A O 1
ATOM 1659 N N . GLY A 1 207 ? 13.297 8.595 2.529 1.00 71.06 207 GLY A N 1
ATOM 1660 C CA . GLY A 1 207 ? 14.179 7.450 2.287 1.00 71.06 207 GLY A CA 1
ATOM 1661 C C . GLY A 1 207 ? 15.406 7.773 1.431 1.00 71.06 207 GLY A C 1
ATOM 1662 O O . GLY A 1 207 ? 16.434 7.102 1.545 1.00 71.06 207 GLY A O 1
ATOM 1663 N N . LEU A 1 208 ? 15.336 8.826 0.612 1.00 74.88 208 LEU A N 1
ATOM 1664 C CA . LEU A 1 208 ? 16.444 9.304 -0.211 1.00 74.88 208 LEU A CA 1
ATOM 1665 C C . LEU A 1 208 ? 17.396 10.223 0.555 1.00 74.88 208 LEU A C 1
ATOM 1667 O O . LEU A 1 208 ? 18.543 10.362 0.147 1.00 74.88 208 LEU A O 1
ATOM 1671 N N . SER A 1 209 ? 16.994 10.793 1.693 1.00 68.31 209 SER A N 1
ATOM 1672 C CA . SER A 1 209 ? 17.787 11.787 2.437 1.00 68.31 209 SER A CA 1
ATOM 1673 C C . SER A 1 209 ? 19.140 11.266 2.938 1.00 68.31 209 SER A C 1
ATOM 1675 O O . SER A 1 209 ? 20.086 12.037 3.077 1.00 68.31 209 SER A O 1
ATOM 1677 N N . SER A 1 210 ? 19.267 9.955 3.172 1.00 62.62 210 SER A N 1
ATOM 1678 C CA . SER A 1 210 ? 20.551 9.317 3.514 1.00 62.62 210 SER A CA 1
ATOM 1679 C C . SER A 1 210 ? 21.469 9.096 2.301 1.00 62.62 210 SER A C 1
ATOM 1681 O O . SER A 1 210 ? 22.684 8.970 2.459 1.00 62.62 210 SER A O 1
ATOM 1683 N N . TRP A 1 211 ? 20.895 9.086 1.096 1.00 58.69 211 TRP A N 1
ATOM 1684 C CA . TRP A 1 211 ? 21.555 8.781 -0.174 1.00 58.69 211 TRP A CA 1
ATOM 1685 C C . TRP A 1 211 ? 21.726 9.982 -1.088 1.00 58.69 211 TRP A C 1
ATOM 1687 O O . TRP A 1 211 ? 22.470 9.865 -2.054 1.00 58.69 211 TRP A O 1
ATOM 1697 N N . ALA A 1 212 ? 21.042 11.089 -0.807 1.00 57.09 212 ALA A N 1
ATOM 1698 C CA . ALA A 1 212 ? 21.122 12.353 -1.510 1.00 57.09 212 ALA A CA 1
ATOM 1699 C C . ALA A 1 212 ? 22.349 13.136 -1.009 1.00 57.09 212 ALA A C 1
ATOM 1701 O O . ALA A 1 212 ? 22.242 13.860 -0.014 1.00 57.09 212 ALA A O 1
ATOM 1702 N N . PRO A 1 213 ? 23.545 13.020 -1.627 1.00 57.09 213 PRO A N 1
ATOM 1703 C CA . PRO A 1 213 ? 24.609 13.973 -1.372 1.00 57.09 213 PRO A CA 1
ATOM 1704 C C . PRO A 1 213 ? 24.101 15.398 -1.598 1.00 57.09 213 PRO A C 1
ATOM 1706 O O . PRO A 1 213 ? 23.189 15.648 -2.384 1.00 57.09 213 PRO A O 1
ATOM 1709 N N . SER A 1 214 ? 24.754 16.363 -0.954 1.00 64.50 214 SER A N 1
ATOM 1710 C CA . SER A 1 214 ? 24.510 17.806 -1.109 1.00 64.50 214 SER A CA 1
ATOM 1711 C C . SER A 1 214 ? 24.794 18.338 -2.528 1.00 64.50 214 SER A C 1
ATOM 1713 O O . SER A 1 214 ? 25.007 19.533 -2.707 1.00 64.50 214 SER A O 1
ATOM 1715 N N . THR A 1 215 ? 24.897 17.461 -3.528 1.00 73.44 215 THR A N 1
ATOM 1716 C CA . THR A 1 215 ? 25.393 17.752 -4.868 1.00 73.44 215 THR A CA 1
ATOM 1717 C C . THR A 1 215 ? 24.423 17.220 -5.909 1.00 73.44 215 THR A C 1
ATOM 1719 O O . THR A 1 215 ? 24.249 16.012 -6.033 1.00 73.44 215 THR A O 1
ATOM 1722 N N . ILE A 1 216 ? 23.847 18.138 -6.675 1.00 83.62 216 ILE A N 1
ATOM 1723 C CA . ILE A 1 216 ? 23.061 17.879 -7.883 1.00 83.62 216 ILE A CA 1
ATOM 1724 C C . ILE A 1 216 ? 23.987 17.972 -9.117 1.00 83.62 216 ILE A C 1
ATOM 1726 O O . ILE A 1 216 ? 24.938 18.760 -9.086 1.00 83.62 216 ILE A O 1
ATOM 1730 N N . PRO A 1 217 ? 23.751 17.203 -10.196 1.00 89.44 217 PRO A N 1
ATOM 1731 C CA . PRO A 1 217 ? 22.618 16.305 -10.396 1.00 89.44 217 PRO A CA 1
ATOM 1732 C C . PRO A 1 217 ? 22.775 14.932 -9.721 1.00 89.44 217 PRO A C 1
ATOM 1734 O O . PRO A 1 217 ? 23.885 14.470 -9.461 1.00 89.44 217 PRO A O 1
ATOM 1737 N N . MET A 1 218 ? 21.650 14.258 -9.492 1.00 90.19 218 MET A N 1
ATOM 1738 C CA . MET A 1 218 ? 21.573 12.885 -8.989 1.00 90.19 218 MET A CA 1
ATOM 1739 C C . MET A 1 218 ? 20.475 12.099 -9.681 1.00 90.19 218 MET A C 1
ATOM 1741 O O . MET A 1 218 ? 19.487 12.664 -10.143 1.00 90.19 218 MET A O 1
ATOM 1745 N N . TYR A 1 219 ? 20.650 10.785 -9.709 1.00 91.88 219 TYR A N 1
ATOM 1746 C CA . TYR A 1 219 ? 19.766 9.875 -10.412 1.00 91.88 219 TYR A CA 1
ATOM 1747 C C . TYR A 1 219 ? 19.461 8.673 -9.542 1.00 91.88 219 TYR A C 1
ATOM 1749 O O . TYR A 1 219 ? 20.380 8.066 -8.993 1.00 91.88 219 TYR A O 1
ATOM 1757 N N . PHE A 1 220 ? 18.190 8.317 -9.458 1.00 92.38 220 PHE A N 1
ATOM 1758 C CA . PHE A 1 220 ? 17.702 7.191 -8.678 1.00 92.38 220 PHE A CA 1
ATOM 1759 C C . PHE A 1 220 ? 16.865 6.297 -9.582 1.00 92.38 220 PHE A C 1
ATOM 1761 O O . PHE A 1 220 ? 16.072 6.795 -10.378 1.00 92.38 220 PHE A O 1
ATOM 1768 N N . VAL A 1 221 ? 17.047 4.987 -9.472 1.00 92.69 221 VAL A N 1
ATOM 1769 C CA . VAL A 1 221 ? 16.252 3.992 -10.194 1.00 92.69 221 VAL A CA 1
ATOM 1770 C C . VAL A 1 221 ? 15.647 3.043 -9.179 1.00 92.69 221 VAL A C 1
ATOM 1772 O O . VAL A 1 221 ? 16.360 2.520 -8.323 1.00 92.69 221 VAL A O 1
ATOM 1775 N N . PHE A 1 222 ? 14.342 2.827 -9.275 1.00 91.69 222 PHE A N 1
ATOM 1776 C CA . PHE A 1 222 ? 13.578 1.999 -8.352 1.00 91.69 222 PHE A CA 1
ATOM 1777 C C . PHE A 1 222 ? 12.968 0.829 -9.113 1.00 91.69 222 PHE A C 1
ATOM 1779 O O . PHE A 1 222 ? 12.597 0.966 -10.279 1.00 91.69 222 PHE A O 1
ATOM 1786 N N . ASN A 1 223 ? 12.858 -0.318 -8.449 1.00 87.75 223 ASN A N 1
ATOM 1787 C CA . ASN A 1 223 ? 11.963 -1.387 -8.881 1.00 87.75 223 ASN A CA 1
ATOM 1788 C C . ASN A 1 223 ? 10.653 -1.297 -8.082 1.00 87.75 223 ASN A C 1
ATOM 1790 O O . ASN A 1 223 ? 10.333 -0.264 -7.496 1.00 87.75 223 ASN A O 1
ATOM 1794 N N . ASN A 1 224 ? 9.883 -2.378 -8.064 1.00 82.00 224 ASN A N 1
ATOM 1795 C CA . ASN A 1 224 ? 8.617 -2.464 -7.344 1.00 82.00 224 ASN A CA 1
ATOM 1796 C C . ASN A 1 224 ? 8.750 -2.649 -5.820 1.00 82.00 224 ASN A C 1
ATOM 1798 O O . ASN A 1 224 ? 7.737 -2.761 -5.138 1.00 82.00 224 ASN A O 1
ATOM 1802 N N . GLU A 1 225 ? 9.968 -2.717 -5.278 1.00 74.00 225 GLU A N 1
ATOM 1803 C CA . GLU A 1 225 ? 10.208 -2.993 -3.856 1.00 74.00 225 GLU A CA 1
ATOM 1804 C C . GLU A 1 225 ? 11.139 -1.971 -3.187 1.00 74.00 225 GLU A C 1
ATOM 1806 O O . GLU A 1 225 ? 10.951 -1.650 -2.016 1.00 74.00 225 GLU A O 1
ATOM 1811 N N . TYR A 1 226 ? 12.159 -1.472 -3.892 1.00 80.38 226 TYR A N 1
ATOM 1812 C CA . TYR A 1 226 ? 13.196 -0.611 -3.327 1.00 80.38 226 TYR A CA 1
ATOM 1813 C C . TYR A 1 226 ? 13.968 0.192 -4.396 1.00 80.38 226 TYR A C 1
ATOM 1815 O O . TYR A 1 226 ? 13.863 -0.031 -5.604 1.00 80.38 226 TYR A O 1
ATOM 1823 N N . LEU A 1 227 ? 14.800 1.130 -3.933 1.00 84.50 227 LEU A N 1
ATOM 1824 C CA . LEU A 1 227 ? 15.819 1.818 -4.730 1.00 84.50 227 LEU A CA 1
ATOM 1825 C C . LEU A 1 227 ? 16.910 0.832 -5.175 1.00 84.50 227 LEU A C 1
ATOM 1827 O O . LEU A 1 227 ? 17.708 0.371 -4.358 1.00 84.50 227 LEU A O 1
ATOM 1831 N N . THR A 1 228 ? 16.985 0.524 -6.465 1.00 87.31 228 THR A N 1
ATOM 1832 C CA . THR A 1 228 ? 17.933 -0.463 -7.000 1.00 87.31 228 THR A CA 1
ATOM 1833 C C . THR A 1 228 ? 19.269 0.137 -7.409 1.00 87.31 228 THR A C 1
ATOM 1835 O O . THR A 1 228 ? 20.277 -0.574 -7.412 1.00 87.31 228 THR A O 1
ATOM 1838 N N . TYR A 1 229 ? 19.296 1.418 -7.783 1.00 89.81 229 TYR A N 1
ATOM 1839 C CA . TYR A 1 229 ? 20.506 2.055 -8.287 1.00 89.81 229 TYR A CA 1
ATOM 1840 C C . TYR A 1 229 ? 20.518 3.567 -8.063 1.00 89.81 229 TYR A C 1
ATOM 1842 O O . TYR A 1 229 ? 19.506 4.240 -8.244 1.00 89.81 229 TYR A O 1
ATOM 1850 N N . THR A 1 230 ? 21.701 4.097 -7.743 1.00 90.00 230 THR A N 1
ATOM 1851 C CA . THR A 1 230 ? 21.959 5.536 -7.628 1.00 90.00 230 THR A CA 1
ATOM 1852 C C . THR A 1 230 ? 23.133 5.911 -8.520 1.00 90.00 230 THR A C 1
ATOM 1854 O O . THR A 1 230 ? 24.194 5.288 -8.453 1.00 90.00 230 THR A O 1
ATOM 1857 N N . ALA A 1 231 ? 22.967 6.960 -9.318 1.00 90.56 231 ALA A N 1
ATOM 1858 C CA . ALA A 1 231 ? 23.982 7.476 -10.225 1.00 90.56 231 ALA A CA 1
ATOM 1859 C C . ALA A 1 231 ? 24.277 8.956 -9.945 1.00 90.56 231 ALA A C 1
ATOM 1861 O O . ALA A 1 231 ? 23.396 9.733 -9.577 1.00 90.56 231 ALA A O 1
ATOM 1862 N N . LYS A 1 232 ? 25.539 9.350 -10.150 1.00 88.25 232 LYS A N 1
ATOM 1863 C CA . LYS A 1 232 ? 25.998 10.748 -10.012 1.00 88.25 232 LYS A CA 1
ATOM 1864 C C . LYS A 1 232 ? 25.962 11.523 -11.326 1.00 88.25 232 LYS A C 1
ATOM 1866 O O . LYS A 1 232 ? 26.128 12.737 -11.342 1.00 88.25 232 LYS A O 1
ATOM 1871 N N . ASP A 1 233 ? 25.776 10.822 -12.435 1.00 89.62 233 ASP A N 1
ATOM 1872 C CA . ASP A 1 233 ? 25.659 11.413 -13.756 1.00 89.62 233 ASP A CA 1
ATOM 1873 C C . ASP A 1 233 ? 24.670 10.622 -14.617 1.00 89.62 233 ASP A C 1
ATOM 1875 O O . ASP A 1 233 ? 24.357 9.455 -14.362 1.00 89.62 233 ASP A O 1
ATOM 1879 N N . LYS A 1 234 ? 24.169 11.294 -15.653 1.00 91.50 234 LYS A N 1
ATOM 1880 C CA . LYS A 1 234 ? 23.152 10.767 -16.561 1.00 91.50 234 LYS A CA 1
ATOM 1881 C C . LYS A 1 234 ? 23.619 9.519 -17.308 1.00 91.50 234 LYS A C 1
ATOM 1883 O O . LYS A 1 234 ? 22.814 8.629 -17.568 1.00 91.50 234 LYS A O 1
ATOM 1888 N N . ALA A 1 235 ? 24.896 9.469 -17.686 1.00 92.88 235 ALA A N 1
ATOM 1889 C CA . ALA A 1 235 ? 25.427 8.385 -18.501 1.00 92.88 235 ALA A CA 1
ATOM 1890 C C . ALA A 1 235 ? 25.434 7.068 -17.717 1.00 92.88 235 ALA A C 1
ATOM 1892 O O . ALA A 1 235 ? 25.038 6.041 -18.260 1.00 92.88 235 ALA A O 1
ATOM 1893 N N . GLN A 1 236 ? 25.783 7.115 -16.428 1.00 93.56 236 GLN A N 1
ATOM 1894 C CA . GLN A 1 236 ? 25.718 5.952 -15.540 1.00 93.56 236 GLN A CA 1
ATOM 1895 C C . GLN A 1 236 ? 24.293 5.412 -15.389 1.00 93.56 236 GLN A C 1
ATOM 1897 O O . GLN A 1 236 ? 24.081 4.204 -15.487 1.00 93.56 236 GLN A O 1
ATOM 1902 N N . MET A 1 237 ? 23.303 6.293 -15.203 1.00 94.31 237 MET A N 1
ATOM 1903 C CA . MET A 1 237 ? 21.901 5.869 -15.132 1.00 94.31 237 MET A CA 1
ATOM 1904 C C . MET A 1 237 ? 21.451 5.214 -16.444 1.00 94.31 237 MET A C 1
ATOM 1906 O O . MET A 1 237 ? 20.859 4.140 -16.411 1.00 94.31 237 MET A O 1
ATOM 1910 N N . ILE A 1 238 ? 21.756 5.822 -17.596 1.00 94.19 238 ILE A N 1
ATOM 1911 C CA . ILE A 1 238 ? 21.408 5.259 -18.912 1.00 94.19 238 ILE A CA 1
ATOM 1912 C C . ILE A 1 238 ? 22.039 3.875 -19.090 1.00 94.19 238 ILE A C 1
ATOM 1914 O O . ILE A 1 238 ? 21.340 2.934 -19.454 1.00 94.19 238 ILE A O 1
ATOM 1918 N N . GLN A 1 239 ? 23.326 3.732 -18.768 1.00 93.06 239 GLN A N 1
ATOM 1919 C CA . GLN A 1 239 ? 24.025 2.454 -18.870 1.00 93.06 239 GLN A CA 1
ATOM 1920 C C . GLN A 1 239 ? 23.383 1.378 -17.986 1.00 93.06 239 GLN A C 1
ATOM 1922 O O . GLN A 1 239 ? 23.254 0.233 -18.415 1.00 93.06 239 GLN A O 1
ATOM 1927 N N . TYR A 1 240 ? 22.963 1.737 -16.770 1.00 92.94 240 TYR A N 1
ATOM 1928 C CA . TYR A 1 240 ? 22.231 0.823 -15.899 1.00 92.94 240 TYR A CA 1
ATOM 1929 C C . TYR A 1 240 ? 20.907 0.392 -16.537 1.00 92.94 240 TYR A C 1
ATOM 1931 O O . TYR A 1 240 ? 20.670 -0.804 -16.678 1.00 92.94 240 TYR A O 1
ATOM 1939 N N . LEU A 1 241 ? 20.083 1.346 -16.985 1.00 91.88 241 LEU A N 1
ATOM 1940 C CA . LEU A 1 241 ? 18.775 1.076 -17.595 1.00 91.88 241 LEU A CA 1
ATOM 1941 C C . LEU A 1 241 ? 18.874 0.194 -18.846 1.00 91.88 241 LEU A C 1
ATOM 1943 O O . LEU A 1 241 ? 18.031 -0.674 -19.060 1.00 91.88 241 LEU A O 1
ATOM 1947 N N . GLU A 1 242 ? 19.910 0.386 -19.660 1.00 89.25 242 GLU A N 1
ATOM 1948 C CA . GLU A 1 242 ? 20.167 -0.432 -20.849 1.00 89.25 242 GLU A CA 1
ATOM 1949 C C . GLU A 1 242 ? 20.656 -1.847 -20.506 1.00 89.25 242 GLU A C 1
ATOM 1951 O O . GLU A 1 242 ? 20.422 -2.780 -21.275 1.00 89.25 242 GLU A O 1
ATOM 1956 N N . ALA A 1 243 ? 21.308 -2.019 -19.353 1.00 86.50 243 ALA A N 1
ATOM 1957 C CA . ALA A 1 243 ? 21.839 -3.298 -18.896 1.00 86.50 243 ALA A CA 1
ATOM 1958 C C . ALA A 1 243 ? 20.834 -4.138 -18.091 1.00 86.50 243 ALA A C 1
ATOM 1960 O O . ALA A 1 243 ? 21.061 -5.341 -17.932 1.00 86.50 243 ALA A O 1
ATOM 1961 N N . VAL A 1 244 ? 19.747 -3.548 -17.571 1.00 82.25 244 VAL A N 1
ATOM 1962 C CA . VAL A 1 244 ? 18.762 -4.301 -16.780 1.00 82.25 244 VAL A CA 1
ATOM 1963 C C . VAL A 1 244 ? 18.067 -5.348 -17.662 1.00 82.25 244 VAL A C 1
ATOM 1965 O O . VAL A 1 244 ? 17.443 -4.992 -18.669 1.00 82.25 244 VAL A O 1
ATOM 1968 N N . PRO A 1 245 ? 18.125 -6.644 -17.291 1.00 69.12 245 PRO A N 1
ATOM 1969 C CA . PRO A 1 245 ? 17.381 -7.685 -17.983 1.00 69.12 245 PRO A CA 1
ATOM 1970 C C . PRO A 1 245 ? 15.886 -7.388 -17.894 1.00 69.12 245 PRO A C 1
ATOM 1972 O O . PRO A 1 245 ? 15.313 -7.337 -16.807 1.00 69.12 245 PRO A O 1
ATOM 1975 N N . LYS A 1 246 ? 15.247 -7.185 -19.045 1.00 67.62 246 LYS A N 1
ATOM 1976 C CA . LYS A 1 246 ? 13.810 -6.918 -19.100 1.00 67.62 246 LYS A CA 1
ATOM 1977 C C . LYS A 1 246 ? 13.055 -8.216 -18.828 1.00 67.62 246 LYS A C 1
ATOM 1979 O O . LYS A 1 246 ? 13.362 -9.221 -19.481 1.00 67.62 246 LYS A O 1
ATOM 1984 N N . PRO A 1 247 ? 12.056 -8.220 -17.931 1.00 67.75 247 PRO A N 1
ATOM 1985 C CA . PRO A 1 247 ? 11.160 -9.352 -17.828 1.00 67.75 247 PRO A CA 1
ATOM 1986 C C . PRO A 1 247 ? 10.514 -9.576 -19.198 1.00 67.75 247 PRO A C 1
ATOM 1988 O O . PRO A 1 247 ? 9.973 -8.633 -19.785 1.00 67.75 247 PRO A O 1
ATOM 1991 N N . PRO A 1 248 ? 10.541 -10.807 -19.722 1.00 69.50 248 PRO A N 1
ATOM 1992 C CA . PRO A 1 248 ? 10.063 -11.113 -21.065 1.00 69.50 248 PRO A CA 1
ATOM 1993 C C . PRO A 1 248 ? 8.548 -10.933 -21.202 1.00 69.50 248 PRO A C 1
ATOM 1995 O O . PRO A 1 248 ? 8.038 -11.068 -22.296 1.00 69.50 248 PRO A O 1
ATOM 1998 N N . TYR A 1 249 ? 7.824 -10.654 -20.117 1.00 73.88 249 TYR A N 1
ATOM 1999 C CA . TYR A 1 249 ? 6.368 -10.540 -20.076 1.00 73.88 249 TYR A CA 1
ATOM 2000 C C . TYR A 1 249 ? 5.868 -9.125 -19.753 1.00 73.88 249 TYR A C 1
ATOM 2002 O O . TYR A 1 249 ? 4.666 -8.936 -19.600 1.00 73.88 249 TYR A O 1
ATOM 2010 N N . LEU A 1 250 ? 6.743 -8.115 -19.635 1.00 73.56 250 LEU A N 1
ATOM 2011 C CA . LEU A 1 250 ? 6.318 -6.775 -19.202 1.00 73.56 250 LEU A CA 1
ATOM 2012 C C . LEU A 1 250 ? 5.253 -6.163 -20.136 1.00 73.56 250 LEU A C 1
ATOM 2014 O O . LEU A 1 250 ? 4.302 -5.535 -19.676 1.00 73.56 250 LEU A O 1
ATOM 2018 N N . GLY A 1 251 ? 5.365 -6.415 -21.445 1.00 77.12 251 GLY A N 1
ATOM 2019 C CA . GLY A 1 251 ? 4.376 -5.999 -22.448 1.00 77.12 251 GLY A CA 1
ATOM 2020 C C . GLY A 1 251 ? 3.052 -6.777 -22.417 1.00 77.12 251 GLY A C 1
ATOM 2021 O O . GLY A 1 251 ? 2.115 -6.390 -23.114 1.00 77.12 251 GLY A O 1
ATOM 2022 N N . LEU A 1 252 ? 2.963 -7.847 -21.621 1.00 82.12 252 LEU A N 1
ATOM 2023 C CA . LEU A 1 252 ? 1.790 -8.718 -21.478 1.00 82.12 252 LEU A CA 1
ATOM 2024 C C . LEU A 1 252 ? 0.976 -8.439 -20.208 1.00 82.12 252 LEU A C 1
ATOM 2026 O O . LEU A 1 252 ? -0.109 -8.995 -20.056 1.00 82.12 252 LEU A O 1
ATOM 2030 N N . LEU A 1 253 ? 1.459 -7.566 -19.320 1.00 82.50 253 LEU A N 1
ATOM 2031 C CA . LEU A 1 253 ? 0.715 -7.161 -18.128 1.00 82.50 253 LEU A CA 1
ATOM 2032 C C . LEU A 1 253 ? -0.566 -6.405 -18.507 1.00 82.50 253 LEU A C 1
ATOM 2034 O O . LEU A 1 253 ? -0.641 -5.751 -19.557 1.00 82.50 253 LEU A O 1
ATOM 2038 N N . ALA A 1 254 ? -1.584 -6.498 -17.651 1.00 82.62 254 ALA A N 1
ATOM 2039 C CA . ALA A 1 254 ? -2.839 -5.790 -17.858 1.00 82.62 254 ALA A CA 1
ATOM 2040 C C . ALA A 1 254 ? -2.625 -4.260 -17.781 1.00 82.62 254 ALA A C 1
ATOM 2042 O O . ALA A 1 254 ? -1.722 -3.776 -17.087 1.00 82.62 254 ALA A O 1
ATOM 2043 N N . PRO A 1 255 ? -3.404 -3.467 -18.534 1.00 75.06 255 PRO A N 1
ATOM 2044 C CA . PRO A 1 255 ? -3.201 -2.025 -18.594 1.00 75.06 255 PRO A CA 1
ATOM 2045 C C . PRO A 1 255 ? -3.744 -1.279 -17.367 1.00 75.06 255 PRO A C 1
ATOM 2047 O O . PRO A 1 255 ? -3.310 -0.152 -17.134 1.00 75.06 255 PRO A O 1
ATOM 2050 N N . ARG A 1 256 ? -4.678 -1.865 -16.602 1.00 76.44 256 ARG A N 1
ATOM 2051 C CA . ARG A 1 256 ? -5.330 -1.228 -15.447 1.00 76.44 256 ARG A CA 1
ATOM 2052 C C . ARG A 1 256 ? -5.378 -2.157 -14.241 1.00 76.44 256 ARG A C 1
ATOM 2054 O O . ARG A 1 256 ? -5.496 -3.368 -14.406 1.00 76.44 256 ARG A O 1
ATOM 2061 N N . ASP A 1 257 ? -5.337 -1.560 -13.053 1.00 74.06 257 ASP A N 1
ATOM 2062 C CA . ASP A 1 257 ? -5.456 -2.277 -11.781 1.00 74.06 257 ASP A CA 1
ATOM 2063 C C . ASP A 1 257 ? -6.768 -3.070 -11.710 1.00 74.06 257 ASP A C 1
ATOM 2065 O O . ASP A 1 257 ? -7.811 -2.621 -12.195 1.00 74.06 257 ASP A O 1
ATOM 2069 N N . GLY A 1 258 ? -6.688 -4.284 -11.168 1.00 74.62 258 GLY A N 1
ATOM 2070 C CA . GLY A 1 258 ? -7.800 -5.238 -11.110 1.00 74.62 258 GLY A CA 1
ATOM 2071 C C . GLY A 1 258 ? -8.157 -5.931 -12.437 1.00 74.62 258 GLY A C 1
ATOM 2072 O O . GLY A 1 258 ? -8.955 -6.868 -12.430 1.00 74.62 258 GLY A O 1
ATOM 2073 N N . GLU A 1 259 ? -7.571 -5.541 -13.576 1.00 84.06 259 GLU A N 1
ATOM 2074 C CA . GLU A 1 259 ? -7.808 -6.223 -14.853 1.00 84.06 259 GLU A CA 1
ATOM 2075 C C . GLU A 1 259 ? -6.911 -7.454 -15.042 1.00 84.06 259 GLU A C 1
ATOM 2077 O O . GLU A 1 259 ? -5.796 -7.553 -14.527 1.00 84.06 259 GLU A O 1
ATOM 2082 N N . ILE A 1 260 ? -7.403 -8.391 -15.854 1.00 84.25 260 ILE A N 1
ATOM 2083 C CA . ILE A 1 260 ? -6.660 -9.569 -16.298 1.00 84.25 260 ILE A CA 1
ATOM 2084 C C . ILE A 1 260 ? -6.426 -9.462 -17.804 1.00 84.25 260 ILE A C 1
ATOM 2086 O O . ILE A 1 260 ? -7.332 -9.114 -18.571 1.00 84.25 260 ILE A O 1
ATOM 2090 N N . ARG A 1 261 ? -5.216 -9.821 -18.228 1.00 87.12 261 ARG A N 1
ATOM 2091 C CA . ARG A 1 261 ? -4.859 -10.059 -19.623 1.00 87.12 261 ARG A CA 1
ATOM 2092 C C . ARG A 1 261 ? -4.461 -11.512 -19.815 1.00 87.12 261 ARG A C 1
ATOM 2094 O O . ARG A 1 261 ? -3.767 -12.089 -18.980 1.00 87.12 261 ARG A O 1
ATOM 2101 N N . VAL A 1 262 ? -4.890 -12.095 -20.927 1.00 88.31 262 VAL A N 1
ATOM 2102 C CA . VAL A 1 262 ? -4.528 -13.466 -21.291 1.00 88.31 262 VAL A CA 1
ATOM 2103 C C . VAL A 1 262 ? -3.889 -13.480 -22.670 1.00 88.31 262 VAL A C 1
ATOM 2105 O O . VAL A 1 262 ? -4.445 -12.922 -23.616 1.00 88.31 262 VAL A O 1
ATOM 2108 N N . LEU A 1 263 ? -2.733 -14.136 -22.764 1.00 89.56 263 LEU A N 1
ATOM 2109 C CA . LEU A 1 263 ? -2.109 -14.532 -24.020 1.00 89.56 263 LEU A CA 1
ATOM 2110 C C . LEU A 1 263 ? -2.372 -16.026 -24.231 1.00 89.56 263 LEU A C 1
ATOM 2112 O O . LEU A 1 263 ? -1.857 -16.855 -23.480 1.00 89.56 263 LEU A O 1
ATOM 2116 N N . ALA A 1 264 ? -3.161 -16.357 -25.246 1.00 88.94 264 ALA A N 1
ATOM 2117 C CA . ALA A 1 264 ? -3.369 -17.720 -25.708 1.00 88.94 264 ALA A CA 1
ATOM 2118 C C . ALA A 1 264 ? -2.432 -18.001 -26.886 1.00 88.94 264 ALA A C 1
ATOM 2120 O O . ALA A 1 264 ? -2.485 -17.3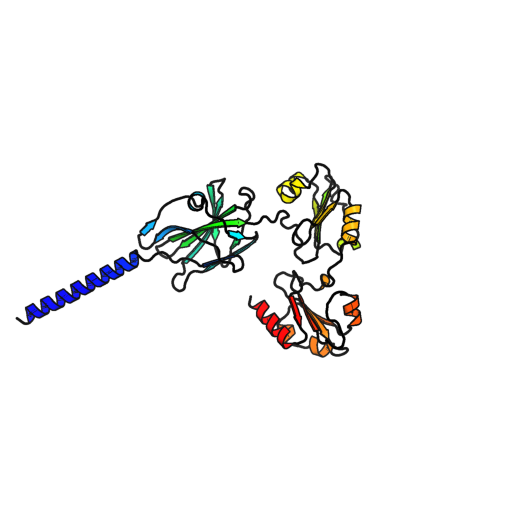12 -27.906 1.00 88.94 264 ALA A O 1
ATOM 2121 N N . VAL A 1 265 ? -1.587 -19.018 -26.749 1.00 88.88 265 VAL A N 1
ATOM 2122 C CA . VAL A 1 265 ? -0.783 -19.544 -27.852 1.00 88.88 265 VAL A CA 1
ATOM 2123 C C . VAL A 1 265 ? -1.411 -20.859 -28.283 1.00 88.88 265 VAL A C 1
ATOM 2125 O O . VAL A 1 265 ? -1.500 -21.796 -27.489 1.00 88.88 265 VAL A O 1
ATOM 2128 N N . VAL A 1 266 ? -1.883 -20.918 -29.523 1.00 88.38 266 VAL A N 1
ATOM 2129 C CA . VAL A 1 266 ? -2.660 -22.043 -30.062 1.00 88.38 266 VAL A CA 1
ATOM 2130 C C . VAL A 1 266 ? -1.939 -22.693 -31.244 1.00 88.38 266 VAL A C 1
ATOM 2132 O O . VAL A 1 266 ? -1.017 -22.092 -31.803 1.00 88.38 266 VAL A O 1
ATOM 2135 N N . PRO A 1 267 ? -2.308 -23.925 -31.637 1.00 86.38 267 PRO A N 1
ATOM 2136 C CA . PRO A 1 267 ? -1.771 -24.541 -32.843 1.00 86.38 267 PRO A CA 1
ATOM 2137 C C . PRO A 1 267 ? -2.010 -23.679 -34.103 1.00 86.38 267 PRO A C 1
ATOM 2139 O O . PRO A 1 267 ? -3.034 -22.993 -34.198 1.00 86.38 267 PRO A O 1
ATOM 2142 N N . PRO A 1 268 ? -1.104 -23.729 -35.102 1.00 83.94 268 PRO A N 1
ATOM 2143 C CA . PRO A 1 268 ? -1.251 -22.979 -36.348 1.00 83.94 268 PRO A CA 1
ATOM 2144 C C . PRO A 1 268 ? -2.603 -23.226 -37.028 1.00 83.94 268 PRO A C 1
ATOM 2146 O O . PRO A 1 268 ? -2.966 -24.374 -37.289 1.00 83.94 268 PRO A O 1
ATOM 2149 N N . GLY A 1 269 ? -3.328 -22.152 -37.357 1.00 76.75 269 GLY A N 1
ATOM 2150 C CA . GLY A 1 269 ? -4.634 -22.236 -38.023 1.00 76.75 269 GLY A CA 1
ATOM 2151 C C . GLY A 1 269 ? -5.842 -22.403 -37.093 1.00 76.75 269 GLY A C 1
ATOM 2152 O O . GLY A 1 269 ? -6.967 -22.409 -37.584 1.00 76.75 269 GLY A O 1
ATOM 2153 N N . GLU A 1 270 ? -5.649 -22.476 -35.771 1.00 75.38 270 GLU A N 1
ATOM 2154 C CA . GLU A 1 270 ? -6.751 -22.543 -34.791 1.00 75.38 270 GLU A CA 1
ATOM 2155 C C . GLU A 1 270 ? -7.135 -21.181 -34.190 1.00 75.38 270 GLU A C 1
ATOM 2157 O O . GLU A 1 270 ? -8.039 -21.091 -33.357 1.00 75.38 270 GLU A O 1
ATOM 2162 N N . LYS A 1 271 ? -6.500 -20.095 -34.644 1.00 68.31 271 LYS A N 1
ATOM 2163 C CA . LYS A 1 271 ? -6.742 -18.733 -34.147 1.00 68.31 271 LYS A CA 1
ATOM 2164 C C . LYS A 1 271 ? -8.211 -18.305 -34.237 1.00 68.31 271 LYS A C 1
ATOM 2166 O O . LYS A 1 271 ? -8.750 -17.725 -33.298 1.00 68.31 271 LYS A O 1
ATOM 2171 N N . GLU A 1 272 ? -8.886 -18.644 -35.337 1.00 58.44 272 GLU A N 1
ATOM 2172 C CA . GLU A 1 272 ? -10.298 -18.292 -35.549 1.00 58.44 272 GLU A CA 1
ATOM 2173 C C . GLU A 1 272 ? -11.252 -19.019 -34.584 1.00 58.44 272 GLU A C 1
ATOM 2175 O O . GLU A 1 272 ? -12.307 -18.483 -34.247 1.00 58.44 272 GLU A O 1
ATOM 2180 N N . LEU A 1 273 ? -10.885 -20.209 -34.092 1.00 53.06 273 LEU A N 1
ATOM 2181 C CA . LEU A 1 273 ? -11.700 -20.987 -33.150 1.00 53.06 273 LEU A CA 1
ATOM 2182 C C . LEU A 1 273 ? -11.691 -20.372 -31.743 1.00 53.06 273 LEU A C 1
ATOM 2184 O O . LEU A 1 273 ? -12.704 -20.423 -31.050 1.00 53.06 273 LEU A O 1
ATOM 2188 N N . THR A 1 274 ? -10.582 -19.746 -31.344 1.00 57.12 274 THR A N 1
ATOM 2189 C CA . THR A 1 274 ? -10.398 -19.134 -30.015 1.00 57.12 274 THR A CA 1
ATOM 2190 C C . THR A 1 274 ? -10.774 -17.653 -29.986 1.00 57.12 274 THR A C 1
ATOM 2192 O O . THR A 1 274 ? -11.357 -17.193 -29.006 1.00 57.12 274 THR A O 1
ATOM 2195 N N . ASP A 1 275 ? -10.552 -16.910 -31.076 1.00 56.84 275 ASP A N 1
ATOM 2196 C CA . ASP A 1 275 ? -11.059 -15.537 -31.213 1.00 56.84 275 ASP A CA 1
ATOM 2197 C C . ASP A 1 275 ? -12.598 -15.494 -31.255 1.00 56.84 275 ASP A C 1
ATOM 2199 O O . ASP A 1 275 ? -13.198 -14.454 -31.000 1.00 56.84 275 ASP A O 1
ATOM 2203 N N . SER A 1 276 ? -13.274 -16.600 -31.555 1.00 53.12 276 SER A N 1
ATOM 2204 C CA . SER A 1 276 ? -14.741 -16.668 -31.600 1.00 53.12 276 SER A CA 1
ATOM 2205 C C . SER A 1 276 ? -15.382 -17.079 -30.275 1.00 53.12 276 SER A C 1
ATOM 2207 O O . SER A 1 276 ? -16.609 -17.113 -30.201 1.00 53.12 276 SER A O 1
ATOM 2209 N N . ASP A 1 277 ? -14.586 -17.409 -29.252 1.00 66.19 277 ASP A N 1
ATOM 2210 C CA . ASP A 1 277 ? -15.079 -18.062 -28.041 1.00 66.19 277 ASP A CA 1
ATOM 2211 C C . ASP A 1 277 ? -15.875 -17.089 -27.146 1.00 66.19 277 ASP A C 1
ATOM 2213 O O . ASP A 1 277 ? -15.287 -16.199 -26.511 1.00 66.19 277 ASP A O 1
ATOM 2217 N N . PRO A 1 278 ? -17.215 -17.215 -27.080 1.00 64.94 278 PRO A N 1
ATOM 2218 C CA . PRO A 1 278 ? -18.056 -16.263 -26.362 1.00 64.94 278 PRO A CA 1
ATOM 2219 C C . PRO A 1 278 ? -17.856 -16.337 -24.847 1.00 64.94 278 PRO A C 1
ATOM 2221 O O . PRO A 1 278 ? -18.040 -15.328 -24.165 1.00 64.94 278 PRO A O 1
ATOM 2224 N N . GLU A 1 279 ? -17.480 -17.509 -24.325 1.00 69.31 279 GLU A N 1
ATOM 2225 C CA . GLU A 1 279 ? -17.299 -17.733 -22.888 1.00 69.31 279 GLU A CA 1
ATOM 2226 C C . GLU A 1 279 ? -16.096 -16.941 -22.382 1.00 69.31 279 GLU A C 1
ATOM 2228 O O . GLU A 1 279 ? -16.187 -16.237 -21.382 1.00 69.31 279 GLU A O 1
ATOM 2233 N N . ILE A 1 280 ? -14.986 -16.968 -23.121 1.00 67.50 280 ILE A N 1
ATOM 2234 C CA . ILE A 1 280 ? -13.765 -16.253 -22.737 1.00 67.50 280 ILE A CA 1
ATOM 2235 C C . ILE A 1 280 ? -13.895 -14.752 -23.020 1.00 67.50 280 ILE A C 1
ATOM 2237 O O . ILE A 1 280 ? -13.526 -13.928 -22.178 1.00 67.50 280 ILE A O 1
ATOM 2241 N N . LYS A 1 281 ? -14.469 -14.371 -24.170 1.00 65.50 281 LYS A N 1
ATOM 2242 C CA . LYS A 1 281 ? -14.673 -12.956 -24.524 1.00 65.50 281 LYS A CA 1
ATOM 2243 C C . LYS A 1 281 ? -15.634 -12.234 -23.585 1.00 65.50 281 LYS A C 1
ATOM 2245 O O . LYS A 1 281 ? -15.429 -11.057 -23.312 1.00 65.50 281 LYS A O 1
ATOM 2250 N N . GLY A 1 282 ? -16.659 -12.918 -23.073 1.00 64.50 282 GLY A N 1
ATOM 2251 C CA . GLY A 1 282 ? -17.554 -12.353 -22.059 1.00 64.50 282 GLY A CA 1
ATOM 2252 C C . GLY A 1 282 ? -16.868 -12.131 -20.706 1.00 64.50 282 GLY A C 1
ATOM 2253 O O . GLY A 1 282 ? -17.301 -11.293 -19.914 1.00 64.50 282 GLY A O 1
ATOM 2254 N N . LEU A 1 283 ? -15.777 -12.855 -20.448 1.00 65.00 283 LEU A N 1
ATOM 2255 C CA . LEU A 1 283 ? -15.079 -12.868 -19.170 1.00 65.00 283 LEU A CA 1
ATOM 2256 C C . LEU A 1 283 ? -13.816 -11.998 -19.130 1.00 65.00 283 LEU A C 1
ATOM 2258 O O . LEU A 1 283 ? -13.283 -11.826 -18.039 1.00 65.00 283 LEU A O 1
ATOM 2262 N N . LEU A 1 284 ? -13.337 -11.397 -20.222 1.00 68.50 284 LEU A N 1
ATOM 2263 C CA . LEU A 1 284 ? -12.056 -10.673 -20.225 1.00 68.50 284 LEU A CA 1
ATOM 2264 C C . LEU A 1 284 ? -12.106 -9.334 -20.966 1.00 68.50 284 LEU A C 1
ATOM 2266 O O . LEU A 1 284 ? -12.698 -9.223 -22.034 1.00 68.50 284 LEU A O 1
ATOM 2270 N N . ASN A 1 285 ? -11.392 -8.339 -20.428 1.00 64.88 285 ASN A N 1
ATOM 2271 C CA . ASN A 1 285 ? -11.199 -7.041 -21.088 1.00 64.88 285 ASN A CA 1
ATOM 2272 C C . ASN A 1 285 ? -10.105 -7.108 -22.169 1.00 64.88 285 ASN A C 1
ATOM 2274 O O . ASN A 1 285 ? -10.168 -6.378 -23.156 1.00 64.88 285 ASN A O 1
ATOM 2278 N N . THR A 1 286 ? -9.120 -8.001 -22.004 1.00 74.56 286 THR A N 1
ATOM 2279 C CA . THR A 1 286 ? -7.988 -8.155 -22.930 1.00 74.56 286 THR A CA 1
ATOM 2280 C C . THR A 1 286 ? -7.647 -9.634 -23.116 1.00 74.56 286 THR A C 1
ATOM 2282 O O . THR A 1 286 ? -7.100 -10.273 -22.216 1.00 74.56 286 THR A O 1
ATOM 2285 N N . PHE A 1 287 ? -7.963 -10.177 -24.291 1.00 82.50 287 PHE A N 1
ATOM 2286 C CA . PHE A 1 287 ? -7.639 -11.543 -24.702 1.00 82.50 287 PHE A CA 1
ATOM 2287 C C . PHE A 1 287 ? -6.900 -11.476 -26.036 1.00 82.50 287 PHE A C 1
ATOM 2289 O O . PHE A 1 287 ? -7.396 -10.874 -26.988 1.00 82.50 287 PHE A O 1
ATOM 2296 N N . GLU A 1 288 ? -5.699 -12.039 -26.084 1.00 85.25 288 GLU A N 1
ATOM 2297 C CA . GLU A 1 288 ? -4.844 -12.027 -27.264 1.00 85.25 288 GLU A CA 1
ATOM 2298 C C . GLU A 1 288 ? -4.538 -13.461 -27.688 1.00 85.25 288 GLU A C 1
ATOM 2300 O O . GLU A 1 288 ? -3.999 -14.234 -26.899 1.00 85.25 288 GLU A O 1
ATOM 2305 N N . VAL A 1 289 ? -4.863 -13.804 -28.936 1.00 86.19 289 VAL A N 1
ATOM 2306 C CA . VAL A 1 289 ? -4.586 -15.124 -29.513 1.00 86.19 289 VAL A CA 1
ATOM 2307 C C . VAL A 1 289 ? -3.459 -15.025 -30.532 1.00 86.19 289 VAL A C 1
ATOM 2309 O O . VAL A 1 289 ? -3.485 -14.195 -31.450 1.00 86.19 289 VAL A O 1
ATOM 2312 N N . ARG A 1 290 ? -2.469 -15.904 -30.390 1.00 86.62 290 ARG A N 1
ATOM 2313 C CA . ARG A 1 290 ? -1.335 -16.059 -31.302 1.00 86.62 290 ARG A CA 1
ATOM 2314 C C . ARG A 1 290 ? -1.216 -17.521 -31.717 1.00 86.62 290 ARG A C 1
ATOM 2316 O O . ARG A 1 290 ? -1.307 -18.412 -30.884 1.00 86.62 290 ARG A O 1
ATOM 2323 N N . ASP A 1 291 ? -0.998 -17.762 -32.998 1.00 85.94 291 ASP A N 1
ATOM 2324 C CA . ASP A 1 291 ? -0.832 -19.097 -33.582 1.00 85.94 291 ASP A CA 1
ATOM 2325 C C . ASP A 1 291 ? 0.555 -19.303 -34.219 1.00 85.94 291 ASP A C 1
ATOM 2327 O O . ASP A 1 291 ? 0.895 -20.409 -34.643 1.00 85.94 291 ASP A O 1
ATOM 2331 N N . ASP A 1 292 ? 1.391 -18.258 -34.227 1.00 85.88 292 ASP A N 1
ATOM 2332 C CA . ASP A 1 292 ? 2.810 -18.330 -34.570 1.00 85.88 292 ASP A CA 1
ATOM 2333 C C . ASP A 1 292 ? 3.666 -18.447 -33.299 1.00 85.88 292 ASP A C 1
ATOM 2335 O O . ASP A 1 292 ? 4.018 -17.467 -32.636 1.00 85.88 292 ASP A O 1
ATOM 2339 N N . LEU A 1 293 ? 4.008 -19.689 -32.953 1.00 85.06 293 LEU A N 1
ATOM 2340 C CA . LEU A 1 293 ? 4.835 -20.005 -31.790 1.00 85.06 293 LEU A CA 1
ATOM 2341 C C . LEU A 1 293 ? 6.234 -19.366 -31.860 1.00 85.06 293 LEU A C 1
ATOM 2343 O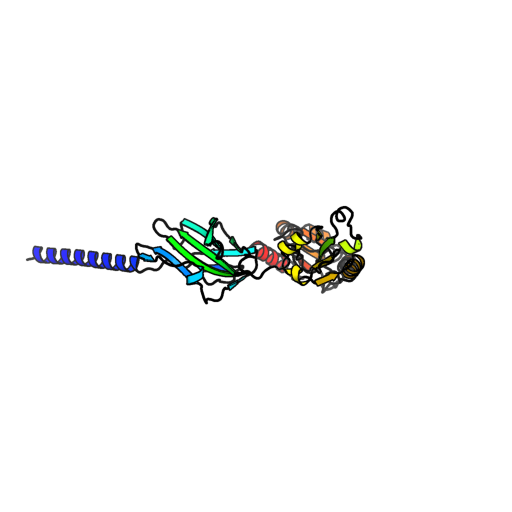 O . LEU A 1 293 ? 6.796 -19.008 -30.823 1.00 85.06 293 LEU A O 1
ATOM 2347 N N . GLU A 1 294 ? 6.822 -19.248 -33.050 1.00 85.00 294 GLU A N 1
ATOM 2348 C CA . GLU A 1 294 ? 8.183 -18.727 -33.205 1.00 85.00 294 GLU A CA 1
ATOM 2349 C C . GLU A 1 294 ? 8.210 -17.199 -33.087 1.00 85.00 294 GLU A C 1
ATOM 2351 O O . GLU A 1 294 ? 9.139 -16.648 -32.490 1.00 85.00 294 GLU A O 1
ATOM 2356 N N . GLU A 1 295 ? 7.164 -16.513 -33.559 1.00 85.88 295 GLU A N 1
ATOM 2357 C CA . GLU A 1 295 ? 6.961 -15.085 -33.294 1.00 85.88 295 GLU A CA 1
ATOM 2358 C C . GLU A 1 295 ? 6.825 -14.821 -31.787 1.00 85.88 295 GLU A C 1
ATOM 2360 O O . GLU A 1 295 ? 7.560 -13.994 -31.243 1.00 85.88 295 GLU A O 1
ATOM 2365 N N . VAL A 1 296 ? 5.980 -15.590 -31.089 1.00 84.69 296 VAL A N 1
ATOM 2366 C CA . VAL A 1 29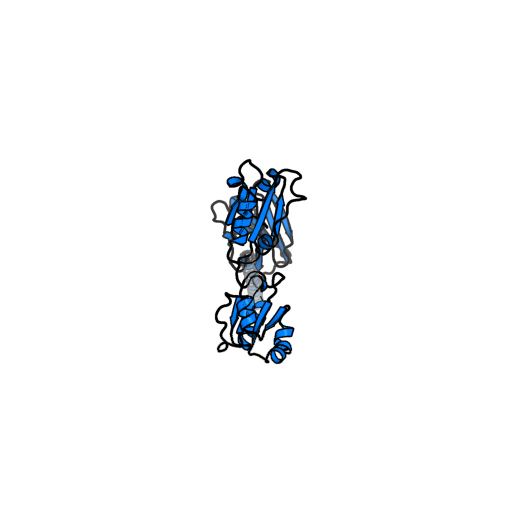6 ? 5.775 -15.454 -29.635 1.00 84.69 296 VAL A CA 1
ATOM 2367 C C . VAL A 1 296 ? 7.072 -15.691 -28.860 1.00 84.69 296 VAL A C 1
ATOM 2369 O O . VAL A 1 296 ? 7.397 -14.923 -27.956 1.00 84.69 296 VAL A O 1
ATOM 2372 N N . LYS A 1 297 ? 7.858 -16.714 -29.217 1.00 83.44 297 LYS A N 1
ATOM 2373 C CA . LYS A 1 297 ? 9.167 -16.968 -28.588 1.00 83.44 297 LYS A CA 1
ATOM 2374 C C . LYS A 1 297 ? 10.161 -15.839 -28.828 1.00 83.44 297 LYS A C 1
ATOM 2376 O O . LYS A 1 297 ? 10.985 -15.557 -27.962 1.00 83.44 297 LYS A O 1
ATOM 2381 N N . LYS A 1 298 ? 10.128 -15.217 -30.005 1.00 82.94 298 LYS A N 1
ATOM 2382 C CA . LYS A 1 298 ? 11.014 -14.100 -30.335 1.00 82.94 298 LYS A CA 1
ATOM 2383 C C . LYS A 1 298 ? 10.625 -12.835 -29.574 1.00 82.94 298 LYS A C 1
ATOM 2385 O O . LYS A 1 298 ? 11.510 -12.112 -29.121 1.00 82.94 298 LYS A O 1
ATOM 2390 N N . GLU A 1 299 ? 9.329 -12.565 -29.457 1.00 80.19 299 GLU A N 1
ATOM 2391 C CA . GLU A 1 299 ? 8.802 -11.388 -28.763 1.00 80.19 299 GLU A CA 1
ATOM 2392 C C . GLU A 1 299 ? 8.922 -11.526 -27.237 1.00 80.19 299 GLU A C 1
ATOM 2394 O O . GLU A 1 299 ? 9.295 -10.570 -26.556 1.00 80.19 299 GLU A O 1
ATOM 2399 N N . PHE A 1 300 ? 8.713 -12.736 -26.707 1.00 82.94 300 PHE A N 1
ATOM 2400 C CA . PHE A 1 300 ? 8.683 -13.023 -25.271 1.00 82.94 300 PHE A CA 1
ATOM 2401 C C . PHE A 1 300 ? 9.606 -14.208 -24.894 1.00 82.94 300 PHE A C 1
ATOM 2403 O O . PHE A 1 300 ? 9.137 -15.258 -24.440 1.00 82.94 300 PHE A O 1
ATOM 2410 N N . PRO A 1 301 ? 10.942 -14.060 -25.017 1.00 71.44 301 PRO A N 1
ATOM 2411 C CA . PRO A 1 301 ? 11.920 -15.162 -24.973 1.00 71.44 301 PRO A CA 1
ATOM 2412 C C . PRO A 1 301 ? 12.093 -15.885 -23.627 1.00 71.44 301 PRO A C 1
ATOM 2414 O O . PRO A 1 301 ? 12.939 -16.770 -23.518 1.00 71.44 301 PRO A O 1
ATOM 2417 N N . GLY A 1 302 ? 11.319 -15.544 -22.596 1.00 69.94 302 GLY A N 1
ATOM 2418 C CA . GLY A 1 302 ? 11.343 -16.252 -21.311 1.00 69.94 302 GLY A CA 1
ATOM 2419 C C . GLY A 1 302 ? 9.971 -16.661 -20.782 1.00 69.94 302 GLY A C 1
ATOM 2420 O O . GLY A 1 302 ? 9.856 -16.987 -19.600 1.00 69.94 302 GLY A O 1
ATOM 2421 N N . LEU A 1 303 ? 8.947 -16.693 -21.641 1.00 77.56 303 LEU A N 1
ATOM 2422 C CA . LEU A 1 303 ? 7.764 -17.505 -21.367 1.00 77.56 303 LEU A CA 1
ATOM 2423 C C . LEU A 1 303 ? 8.179 -18.983 -21.348 1.00 77.56 303 LEU A C 1
ATOM 2425 O O . LEU A 1 303 ? 8.771 -19.499 -22.298 1.00 77.56 303 LEU A O 1
ATOM 2429 N N . ARG A 1 304 ? 7.922 -19.654 -20.223 1.00 67.62 304 ARG A N 1
ATOM 2430 C CA . ARG A 1 304 ? 8.271 -21.067 -20.030 1.00 67.62 304 ARG A CA 1
ATOM 2431 C C . ARG A 1 304 ? 7.320 -21.969 -20.815 1.00 67.62 304 ARG A C 1
ATOM 2433 O O . ARG A 1 304 ? 6.191 -21.581 -21.097 1.00 67.62 304 ARG A O 1
ATOM 2440 N N . ASP A 1 305 ? 7.792 -23.170 -21.138 1.00 67.75 305 ASP A N 1
ATOM 2441 C CA . ASP A 1 305 ? 6.977 -24.279 -21.659 1.00 67.75 305 ASP A CA 1
ATOM 2442 C C . ASP A 1 305 ? 6.358 -24.069 -23.058 1.00 67.75 305 ASP A C 1
ATOM 2444 O O . ASP A 1 305 ? 5.474 -24.812 -23.478 1.00 67.75 305 ASP A O 1
ATOM 2448 N N . LEU A 1 306 ? 6.893 -23.123 -23.840 1.00 71.69 306 LEU A N 1
ATOM 2449 C CA . LEU A 1 306 ? 6.534 -22.907 -25.247 1.00 71.69 306 LEU A CA 1
ATOM 2450 C C . LEU A 1 306 ? 7.101 -24.016 -26.154 1.00 71.69 306 LEU A C 1
ATOM 2452 O O . LEU A 1 306 ? 8.143 -23.858 -26.799 1.00 71.69 306 LEU A O 1
ATOM 2456 N N . THR A 1 307 ? 6.404 -25.148 -26.243 1.00 71.69 307 THR A N 1
ATOM 2457 C CA . THR A 1 307 ? 6.680 -26.196 -27.240 1.00 71.69 307 THR A CA 1
ATOM 2458 C C . THR A 1 307 ? 5.431 -26.505 -28.054 1.00 71.69 307 THR A C 1
ATOM 2460 O O . THR A 1 307 ? 4.325 -26.424 -27.534 1.00 71.69 307 THR A O 1
ATOM 2463 N N . ALA A 1 308 ? 5.592 -26.904 -29.321 1.00 68.06 308 ALA A N 1
ATOM 2464 C CA . ALA A 1 308 ? 4.453 -27.262 -30.174 1.00 68.06 308 ALA A CA 1
ATOM 2465 C C . ALA A 1 308 ? 3.616 -28.424 -29.599 1.00 68.06 308 ALA A C 1
ATOM 2467 O O . ALA A 1 308 ? 2.427 -28.516 -29.873 1.00 68.06 308 ALA A O 1
ATOM 2468 N N . ALA A 1 309 ? 4.228 -29.290 -28.782 1.00 73.88 309 ALA A N 1
ATOM 2469 C CA . ALA A 1 309 ? 3.551 -30.391 -28.095 1.00 73.88 309 ALA A CA 1
ATOM 2470 C C . ALA A 1 309 ? 2.745 -29.950 -26.858 1.00 73.88 309 ALA A C 1
ATOM 2472 O O . ALA A 1 309 ? 1.991 -30.752 -26.318 1.00 73.88 309 ALA A O 1
ATOM 2473 N N . ALA A 1 310 ? 2.923 -28.708 -26.405 1.00 76.38 310 ALA A N 1
ATOM 2474 C CA . ALA A 1 310 ? 2.270 -28.131 -25.235 1.00 76.38 310 ALA A CA 1
ATOM 2475 C C . ALA A 1 310 ? 1.234 -27.058 -25.621 1.00 76.38 310 ALA A C 1
ATOM 2477 O O . ALA A 1 310 ? 0.897 -26.215 -24.801 1.00 76.38 310 ALA A O 1
ATOM 2478 N N . LEU A 1 311 ? 0.770 -27.046 -26.876 1.00 84.06 311 LEU A N 1
ATOM 2479 C CA . LEU A 1 311 ? -0.301 -26.156 -27.326 1.00 84.06 311 LEU A CA 1
ATOM 2480 C C . LEU A 1 311 ? -1.667 -26.868 -27.215 1.00 84.06 311 LEU A C 1
ATOM 2482 O O . LEU A 1 311 ? -1.734 -28.057 -27.534 1.00 84.06 311 LEU A O 1
ATOM 2486 N N . PRO A 1 312 ? -2.749 -26.161 -26.832 1.00 88.25 312 PRO A N 1
ATOM 2487 C CA . PRO A 1 312 ? -2.779 -24.739 -26.492 1.00 88.25 312 PRO A CA 1
ATOM 2488 C C . PRO A 1 312 ? -2.164 -24.446 -25.113 1.00 88.25 312 PRO A C 1
ATOM 2490 O O . PRO A 1 312 ? -2.207 -25.270 -24.206 1.00 88.25 312 PRO A O 1
ATOM 2493 N N . VAL A 1 313 ? -1.610 -23.245 -24.951 1.00 89.00 313 VAL A N 1
ATOM 2494 C CA . VAL A 1 313 ? -1.152 -22.727 -23.655 1.00 89.00 313 VAL A CA 1
ATOM 2495 C C . VAL A 1 313 ? -1.712 -21.330 -23.423 1.00 89.00 313 VAL A C 1
ATOM 2497 O O . VAL A 1 313 ? -1.735 -20.486 -24.319 1.00 89.00 313 VAL A O 1
ATOM 2500 N N . TYR A 1 314 ? -2.155 -21.085 -22.198 1.00 88.44 314 TYR A N 1
ATOM 2501 C CA . TYR A 1 314 ? -2.754 -19.838 -21.757 1.00 88.44 314 TYR A CA 1
ATOM 2502 C C . TYR A 1 314 ? -1.898 -19.234 -20.652 1.00 88.44 314 TYR A C 1
ATOM 2504 O O . TYR A 1 314 ? -1.750 -19.816 -19.573 1.00 88.44 314 TYR A O 1
ATOM 2512 N N . TYR A 1 315 ? -1.357 -18.050 -20.913 1.00 88.44 315 TYR A N 1
ATOM 2513 C CA . TYR A 1 315 ? -0.637 -17.254 -19.929 1.00 88.44 315 TYR A CA 1
ATOM 2514 C C . TYR A 1 315 ? -1.543 -16.140 -19.428 1.00 88.44 315 TYR A C 1
ATOM 2516 O O . TYR A 1 315 ? -2.044 -15.336 -20.214 1.00 88.44 315 TYR A O 1
ATOM 2524 N N . VAL A 1 316 ? -1.742 -16.094 -18.117 1.00 87.50 316 VAL A N 1
ATOM 2525 C CA . VAL A 1 316 ? -2.616 -15.139 -17.444 1.00 87.50 316 VAL A CA 1
ATOM 2526 C C . VAL A 1 316 ? -1.766 -14.147 -16.669 1.00 87.50 316 VAL A C 1
ATOM 2528 O O . VAL A 1 316 ? -0.905 -14.542 -15.881 1.00 87.50 316 VAL A O 1
ATOM 2531 N N . PHE A 1 317 ? -2.042 -12.864 -16.859 1.00 87.56 317 PHE A N 1
ATOM 2532 C CA . PHE A 1 317 ? -1.342 -11.746 -16.239 1.00 87.56 317 PHE A CA 1
ATOM 2533 C C . PHE A 1 317 ? -2.358 -10.800 -15.602 1.00 87.56 317 PHE A C 1
ATOM 2535 O O . PHE A 1 317 ? -3.438 -10.600 -16.158 1.00 87.56 317 PHE A O 1
ATOM 2542 N N . ASN A 1 318 ? -2.011 -10.182 -14.475 1.00 85.44 318 ASN A N 1
ATOM 2543 C CA . ASN A 1 318 ? -2.671 -8.946 -14.052 1.00 85.44 318 ASN A CA 1
ATOM 2544 C C . ASN A 1 318 ? -1.796 -7.739 -14.395 1.00 85.44 318 ASN A C 1
ATOM 2546 O O . ASN A 1 318 ? -0.838 -7.835 -15.166 1.00 85.44 318 ASN A O 1
ATOM 2550 N N . ASP A 1 319 ? -2.149 -6.583 -13.858 1.00 78.56 319 ASP A N 1
ATOM 2551 C CA . ASP A 1 319 ? -1.427 -5.331 -14.032 1.00 78.56 319 ASP A CA 1
ATOM 2552 C C . ASP A 1 319 ? -0.033 -5.349 -13.400 1.00 78.56 319 ASP A C 1
ATOM 2554 O O . ASP A 1 319 ? 0.843 -4.620 -13.860 1.00 78.56 319 ASP A O 1
ATOM 2558 N N . LYS A 1 320 ? 0.196 -6.220 -12.410 1.00 76.19 320 LYS A N 1
ATOM 2559 C CA . LYS A 1 320 ? 1.436 -6.272 -11.626 1.00 76.19 320 LYS A CA 1
ATOM 2560 C C . LYS A 1 320 ? 2.373 -7.386 -12.081 1.00 76.19 320 LYS A C 1
ATOM 2562 O O . LYS A 1 320 ? 3.576 -7.162 -12.126 1.00 76.19 320 LYS A O 1
ATOM 2567 N N . LYS A 1 321 ? 1.865 -8.580 -12.403 1.00 79.44 321 LYS A N 1
ATOM 2568 C CA . LYS A 1 321 ? 2.685 -9.784 -12.608 1.00 79.44 321 LYS A CA 1
ATOM 2569 C C . LYS A 1 321 ? 1.982 -10.916 -13.376 1.00 79.44 321 LYS A C 1
ATOM 2571 O O . LYS A 1 321 ? 0.760 -10.896 -13.551 1.00 79.44 321 LYS A O 1
ATOM 2576 N N . PRO A 1 322 ? 2.728 -11.957 -13.795 1.00 83.81 322 PRO A N 1
ATOM 2577 C CA . PRO A 1 322 ? 2.147 -13.227 -14.213 1.00 83.81 322 PRO A CA 1
ATOM 2578 C C . PRO A 1 322 ? 1.398 -13.891 -13.052 1.00 83.81 322 PRO A C 1
ATOM 2580 O O . PRO A 1 322 ? 1.888 -13.946 -11.924 1.00 83.81 322 PRO A O 1
ATOM 2583 N N . LEU A 1 323 ? 0.212 -14.415 -13.338 1.00 84.56 323 LEU A N 1
ATOM 2584 C CA . LEU A 1 323 ? -0.662 -15.055 -12.359 1.00 84.56 323 LEU A CA 1
ATOM 2585 C C . LEU A 1 323 ? -0.680 -16.574 -12.493 1.00 84.56 323 LEU A C 1
ATOM 2587 O O . LEU A 1 323 ? -0.569 -17.285 -11.494 1.00 84.56 323 LEU A O 1
ATOM 2591 N N . LYS A 1 324 ? -0.864 -17.074 -13.717 1.00 86.19 324 LYS A N 1
ATOM 2592 C CA . LYS A 1 324 ? -1.049 -18.503 -13.980 1.00 86.19 324 LYS A CA 1
ATOM 2593 C C . LYS A 1 324 ? -0.635 -18.850 -15.407 1.00 86.19 324 LYS A C 1
ATOM 2595 O O . LYS A 1 324 ? -0.865 -18.072 -16.326 1.00 86.19 324 LYS A O 1
ATOM 2600 N N . THR A 1 325 ? -0.093 -20.050 -15.574 1.00 88.44 325 THR A N 1
ATOM 2601 C CA . THR A 1 325 ? 0.015 -20.729 -16.869 1.00 88.44 325 THR A CA 1
ATOM 2602 C C . THR A 1 325 ? -0.847 -21.984 -16.807 1.00 88.44 325 THR A C 1
ATOM 2604 O O . THR A 1 325 ? -0.809 -22.696 -15.802 1.00 88.44 325 THR A O 1
ATOM 2607 N N . THR A 1 326 ? -1.640 -22.252 -17.840 1.00 87.44 326 THR A N 1
ATOM 2608 C CA . THR A 1 326 ? -2.401 -23.504 -17.966 1.00 87.44 326 THR A CA 1
ATOM 2609 C C . THR A 1 326 ? -2.479 -23.952 -19.418 1.00 87.44 326 THR A C 1
ATOM 2611 O O . THR A 1 326 ? -2.322 -23.143 -20.328 1.00 87.44 326 THR A O 1
ATOM 2614 N N . PHE A 1 327 ? -2.700 -25.244 -19.618 1.00 89.19 327 PHE A N 1
ATOM 2615 C CA . PHE A 1 327 ? -2.835 -25.878 -20.930 1.00 89.19 327 PHE A CA 1
ATOM 2616 C C . PHE A 1 327 ? -4.293 -26.242 -21.242 1.00 89.19 327 PHE A C 1
ATOM 2618 O O . PHE A 1 327 ? -4.630 -26.560 -22.376 1.00 89.19 327 PHE A O 1
ATOM 2625 N N . GLU A 1 328 ? -5.172 -26.143 -20.241 1.00 87.31 328 GLU A N 1
ATOM 2626 C CA . GLU A 1 328 ? -6.575 -26.538 -20.334 1.00 87.31 328 GLU A CA 1
ATOM 2627 C C . GLU A 1 328 ? -7.472 -25.297 -20.289 1.00 87.31 328 GLU A C 1
ATOM 2629 O O . GLU A 1 328 ? -7.326 -24.424 -19.422 1.00 87.31 328 GLU A O 1
ATOM 2634 N N . LYS A 1 329 ? -8.430 -25.213 -21.218 1.00 85.94 329 LYS A N 1
ATOM 2635 C CA . LYS A 1 329 ? -9.345 -24.067 -21.331 1.00 85.94 329 LYS A CA 1
ATOM 2636 C C . LYS A 1 329 ? -10.236 -23.947 -20.089 1.00 85.94 329 LYS A C 1
ATOM 2638 O O . LYS A 1 329 ? -10.490 -22.849 -19.596 1.00 85.94 329 LYS A O 1
ATOM 2643 N N . GLU A 1 330 ? -10.694 -25.070 -19.555 1.00 85.31 330 GLU A N 1
ATOM 2644 C CA . GLU A 1 330 ? -11.589 -25.135 -18.401 1.00 85.31 330 GLU A CA 1
ATOM 2645 C C . GLU A 1 330 ? -10.911 -24.574 -17.146 1.00 85.31 330 GLU A C 1
ATOM 2647 O O . GLU A 1 330 ? -11.520 -23.824 -16.382 1.00 85.31 330 GLU A O 1
ATOM 2652 N N . GLU A 1 331 ? -9.623 -24.865 -16.952 1.00 86.44 331 GLU A N 1
ATOM 2653 C CA . GLU A 1 331 ? -8.855 -24.308 -15.839 1.00 86.44 331 GLU A CA 1
ATOM 2654 C C . GLU A 1 331 ? -8.663 -22.796 -15.941 1.00 86.44 331 GLU A C 1
ATOM 2656 O O . GLU A 1 331 ? -8.596 -22.115 -14.910 1.00 86.44 331 GLU A O 1
ATOM 2661 N N . LEU A 1 332 ? -8.524 -22.281 -17.165 1.00 87.00 332 LEU A N 1
ATOM 2662 C CA . LEU A 1 332 ? -8.455 -20.850 -17.419 1.00 87.00 332 LEU A CA 1
ATOM 2663 C C . LEU A 1 332 ? -9.772 -20.181 -17.013 1.00 87.00 332 LEU A C 1
ATOM 2665 O O . LEU A 1 332 ? -9.742 -19.196 -16.278 1.00 87.00 332 LEU A O 1
ATOM 2669 N N . ILE A 1 333 ? -10.912 -20.730 -17.445 1.00 85.00 333 ILE A N 1
ATOM 2670 C CA . ILE A 1 333 ? -12.241 -20.191 -17.117 1.00 85.00 333 ILE A CA 1
ATOM 2671 C C . ILE A 1 333 ? -12.445 -20.160 -15.602 1.00 85.00 333 ILE A C 1
ATOM 2673 O O . ILE A 1 333 ? -12.730 -19.096 -15.052 1.00 85.00 333 ILE A O 1
ATOM 2677 N N . ILE A 1 334 ? -12.200 -21.282 -14.916 1.00 84.00 334 ILE A N 1
ATOM 2678 C CA . ILE A 1 334 ? -12.330 -21.374 -13.452 1.00 84.00 334 ILE A CA 1
ATOM 2679 C C . ILE A 1 334 ? -11.445 -20.330 -12.759 1.00 84.00 334 ILE A C 1
ATOM 2681 O O . ILE A 1 334 ? -11.868 -19.688 -11.797 1.00 84.00 334 ILE A O 1
ATOM 2685 N N . PHE A 1 335 ? -10.212 -20.142 -13.238 1.00 86.69 335 PHE A N 1
ATOM 2686 C CA . PHE A 1 335 ? -9.304 -19.147 -12.673 1.00 86.69 335 PHE A CA 1
ATOM 2687 C C . PHE A 1 335 ? -9.829 -17.716 -12.850 1.00 86.69 335 PHE A C 1
ATOM 2689 O O . PHE A 1 335 ? -9.796 -16.939 -11.897 1.00 86.69 335 PHE A O 1
ATOM 2696 N N . ILE A 1 336 ? -10.321 -17.367 -14.042 1.00 83.62 336 ILE A N 1
ATOM 2697 C CA . ILE A 1 336 ? -10.843 -16.024 -14.333 1.00 83.62 336 ILE A CA 1
ATOM 2698 C C . ILE A 1 336 ? -12.088 -15.734 -13.491 1.00 83.62 336 ILE A C 1
ATOM 2700 O O . ILE A 1 336 ? -12.183 -14.661 -12.896 1.00 83.62 336 ILE A O 1
ATOM 2704 N N . GLU A 1 337 ? -13.021 -16.684 -13.404 1.00 83.50 337 GLU A N 1
ATOM 2705 C CA . GLU A 1 337 ? -14.222 -16.548 -12.576 1.00 83.50 337 GLU A CA 1
ATOM 2706 C C . GLU A 1 337 ? -13.867 -16.377 -11.098 1.00 83.50 337 GLU A C 1
ATOM 2708 O O . GLU A 1 337 ? -14.424 -15.517 -10.418 1.00 83.50 337 GLU A O 1
ATOM 2713 N N . PHE A 1 338 ? -12.906 -17.152 -10.595 1.00 82.25 338 PHE A N 1
ATOM 2714 C CA . PHE A 1 338 ? -12.432 -17.006 -9.223 1.00 82.25 338 PHE A CA 1
ATOM 2715 C C . PHE A 1 338 ? -11.782 -15.642 -8.973 1.00 82.25 338 PHE A C 1
ATOM 2717 O O . PHE A 1 338 ? -12.028 -15.033 -7.936 1.00 82.25 338 PHE A O 1
ATOM 2724 N N . TYR A 1 339 ? -10.963 -15.157 -9.910 1.00 80.19 339 TYR A N 1
ATOM 2725 C CA . TYR A 1 339 ? -10.261 -13.884 -9.760 1.00 80.19 339 TYR A CA 1
ATOM 2726 C C . TYR A 1 339 ? -11.216 -12.686 -9.810 1.00 80.19 339 TYR A C 1
ATOM 2728 O O . TYR A 1 339 ? -11.013 -11.736 -9.073 1.00 80.19 339 TYR A O 1
ATOM 2736 N N . LYS A 1 340 ? -12.271 -12.734 -10.635 1.00 75.38 340 LYS A N 1
ATOM 2737 C CA . LYS A 1 340 ? -13.271 -11.655 -10.737 1.00 75.38 340 LYS A CA 1
ATOM 2738 C C . LYS A 1 340 ? -14.227 -11.548 -9.549 1.00 75.38 340 LYS A C 1
ATOM 2740 O O . LYS A 1 340 ? -14.866 -10.516 -9.389 1.00 75.38 340 LYS A O 1
ATOM 2745 N N . ASN A 1 341 ? -14.387 -12.627 -8.786 1.00 73.44 341 ASN A N 1
ATOM 2746 C CA . ASN A 1 341 ? -15.267 -12.673 -7.616 1.00 73.44 341 ASN A CA 1
ATOM 2747 C C . ASN A 1 341 ? -14.536 -12.336 -6.302 1.00 73.44 341 ASN A C 1
ATOM 2749 O O . ASN A 1 341 ? -15.114 -12.492 -5.226 1.00 73.44 341 ASN A O 1
ATOM 2753 N N . LYS A 1 342 ? -13.269 -11.927 -6.392 1.00 59.06 342 LYS A N 1
ATOM 2754 C CA . LYS A 1 342 ? -12.492 -11.317 -5.314 1.00 59.06 342 LYS A CA 1
ATOM 2755 C C . LYS A 1 342 ? -12.374 -9.830 -5.576 1.00 59.06 342 LYS A C 1
ATOM 2757 O O . LYS A 1 342 ? -12.353 -9.098 -4.567 1.00 59.06 342 LYS A O 1
#

Organism: Mesobacillus selenatarsenatis (strain DSM 18680 / JCM 14380 / FERM P-15431 / SF-1) (NCBI:txid1321606)

Foldseek 3Di:
DVVVVVVVVVVVVVVVVVVVVVVVLVVQVVDDAWDKFKDFVNHTFDKDWAWKCGSNDTDDDDDLCVVCPPPDAAEDAFQTWMAIGTDPPRAFPFKKKWWQDPVVRDIHIGGDDGTDTDHADPPVQQWIKMWIWGHHPRMIIIIIHTHRHDDPLAPPLADLAAQAKAKEWAAAPPPVVVDDDDPLLCVSHPYYYYHNDPVVCCVVRVSCVVVDDPDDTKMWMHYNRGTPDIDRDPVVSSVVSNPRDGQLCLVQADPDALFKAKEWAAAAPCQVVVVPDPLVVVLHPYYHYDRPLVVSCVSRVPPPPSDNVLPGKMWMHYNHGTDDIDSDPVVVSVVSVVSNVD

Radius of gyration: 30.31 Å; chains: 1; bounding box: 87×56×89 Å

Sequence (342 aa):
MKKKMLMYGTSFVILFLILFALDKYKIYKEEEPPIPDISVEGVSINAHPGPYDWRGSKKSTENPVEMLAGLPGDKVKEDNTLTIAFPEGGQPKKITVSEWDSFSKEQTDYDYLEGFPIPYSHKSWGIVYLIINAEWKNDSVSYYLKLNVEQNYYGDMLAKKEGALTAMAVVPSGEGANYDLPAEAKKPLERFEIYDDIEFVKEEFPGLSSWAPSTIPMYFVFNNEYLTYTAKDKAQMIQYLEAVPKPPYLGLLAPRDGEIRVLAVVPPGEKELTDSDPEIKGLLNTFEVRDDLEEVKKEFPGLRDLTAAALPVYYVFNDKKPLKTTFEKEELIIFIEFYKNK

Secondary structure (DSSP, 8-state):
-HHHHHHHHHHHHHHHHHHHHHHHHHHHHHPPPPPPEEEETTEE---EEEEEEETTEEE----HHHHTTTPPPEEEETTPEEEEEPPTT---SEEEEEEE-TTT--EEEEE-SS-EEPPP-TTTTTEEEEEEEEE-SS-EEEEEEEEEEE--TTGGGS-SSTT-EEEEEE--TT-GGG----HHHHTTEEEEEEE--HHHHHHH-GGGTTT--S-S-EEEEE-SSSEEEEESSHHHHHHHHHHSPPPTTGGGS-SSTT--EEEEE--TT-HHHHHT-HHHHHH-SEEEEE--HHHHHHHSTT-TT--GGG-SEEEEE-SSSEEEEES-HHHHHHHHHHHHT-